Prote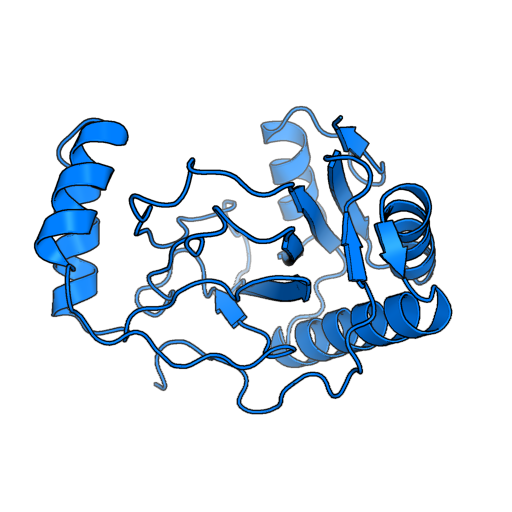in AF-A0AA39XV63-F1 (afdb_monomer_lite)

Secondary structure (DSSP, 8-state):
---S-EEEEE------EEEESS-EEEEEEEE--THHHHHHHHHHHTTEEE-HHHHHHHHHHHHHHHHHHH-S---EEEEEEEEE-SBGGGTS---B-----S----SS-----EEEEEEESPPPEE----HHHHHHHHHHHTTS-HHHHHHHHHHHTTTPPPBP--TTEEEEE-TTSTTPPPEEPPPBTTS-EEEEEEEEE-HHHHHHHHHTTT--TT-EEEE-

Organism: NCBI:txid92897

pLDDT: mean 87.68, std 12.58, range [31.55, 98.62]

Sequence (224 aa):
MAPSHVFKQSLDFAAPVTSVAREAQYNFYGALTPRLVDSAADFIIKRCAGDQPSIVESLSAFIAASTADEQASTHSCWFCIRLTHPTDEYVLPRWHNDGRMFDCSCAQKLPHSKYAVTLLGPPTRLLPTTTEIFNLVQRVVGSGSQHRARVELAEALKGMQTVPLETGQMIRFSWGQEDSPIHSEPDSSDSDRVFVSILFGSEEEIRCMANSRDEVYGTEKIYE

Foldseek 3Di:
DDFWDFDPDFLPADLFFDAFQDWKKKKAKEFDDLCVLVVVLVVDVVGTDGHSVRSSSLVVSQVVVVVVVLPDPFRIKIKMKTWDAQDQPCVQWQWDAAADLFDDPDPDPRQWKKKKAWSWDDTWWWAPLDPVLLVLLVVLCVPDDSVRSSNVNSVVCPPHDTDDDDHRTMTIASHNDSSGTTITGDNRNPIIIIMIMMTTDHSVRSCVSQVVVVHDHPDMDMGD

Structure (mmCIF, N/CA/C/O backbone):
data_AF-A0AA39XV63-F1
#
_entry.id   AF-A0AA39XV63-F1
#
loop_
_atom_site.group_PDB
_atom_site.id
_atom_site.type_symbol
_atom_site.label_atom_id
_atom_site.label_alt_id
_atom_site.label_comp_id
_atom_site.label_asym_id
_atom_site.label_entity_id
_atom_site.label_seq_id
_atom_site.pdbx_PDB_ins_code
_atom_site.Cartn_x
_atom_site.Cartn_y
_atom_site.Cartn_z
_atom_site.occupancy
_atom_site.B_iso_or_equiv
_atom_site.auth_seq_id
_atom_site.auth_comp_id
_atom_site.auth_asym_id
_atom_site.auth_atom_id
_atom_site.pdbx_PDB_model_num
ATOM 1 N N . MET A 1 1 ? -10.650 21.290 10.901 1.00 31.55 1 MET A N 1
ATOM 2 C CA . MET A 1 1 ? -9.592 20.451 10.306 1.00 31.55 1 MET A CA 1
ATOM 3 C C . MET A 1 1 ? -10.278 19.193 9.827 1.00 31.55 1 MET A C 1
ATOM 5 O O . MET A 1 1 ? -10.994 18.610 10.628 1.00 31.55 1 MET A O 1
ATOM 9 N N . ALA A 1 2 ? -10.228 18.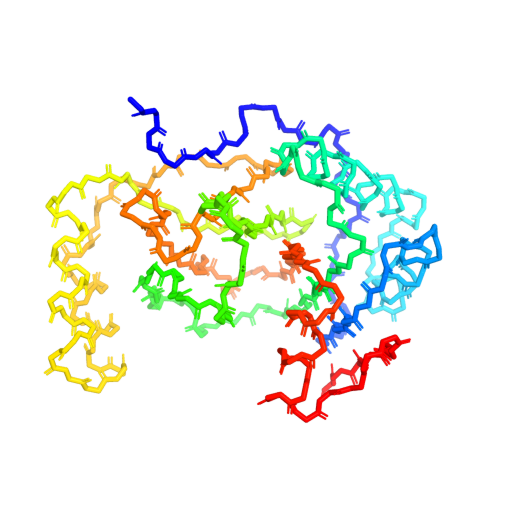885 8.531 1.00 33.25 2 ALA A N 1
ATOM 10 C CA . ALA A 1 2 ? -10.878 17.684 8.016 1.00 33.25 2 ALA A CA 1
ATOM 11 C C . ALA A 1 2 ? -10.031 16.470 8.444 1.00 33.25 2 ALA A C 1
ATOM 13 O O . ALA A 1 2 ? -8.856 16.437 8.094 1.00 33.25 2 ALA A O 1
ATOM 14 N N . PRO A 1 3 ? -10.569 15.540 9.246 1.00 42.62 3 PRO A N 1
ATOM 15 C CA . PRO A 1 3 ? -9.832 14.362 9.683 1.00 42.62 3 PRO A CA 1
ATOM 16 C C . PRO A 1 3 ? -9.818 13.315 8.559 1.00 42.62 3 PRO A C 1
ATOM 18 O O . PRO A 1 3 ? -10.805 13.202 7.833 1.00 42.62 3 PRO A O 1
ATOM 21 N N . SER A 1 4 ? -8.725 12.554 8.420 1.00 48.84 4 SER A N 1
ATOM 22 C CA . SER A 1 4 ? -8.524 11.471 7.435 1.00 48.84 4 SER A CA 1
ATOM 23 C C . SER A 1 4 ? -8.903 11.812 5.982 1.00 48.84 4 SER A C 1
ATOM 25 O O . SER A 1 4 ? -10.066 11.754 5.581 1.00 48.84 4 SER A O 1
ATOM 27 N N . HIS A 1 5 ? -7.911 12.097 5.142 1.00 60.69 5 HIS A N 1
ATOM 28 C CA . HIS A 1 5 ? -8.150 12.313 3.717 1.00 60.69 5 HIS A CA 1
ATOM 29 C C . HIS A 1 5 ? -8.125 10.982 2.955 1.00 60.69 5 HIS A C 1
ATOM 31 O O . HIS A 1 5 ? -7.085 10.512 2.498 1.00 60.69 5 HIS A O 1
ATOM 37 N N . VAL A 1 6 ? -9.305 10.386 2.781 1.00 58.09 6 VAL A N 1
ATOM 38 C CA . VAL A 1 6 ? -9.554 9.609 1.563 1.00 58.09 6 VAL A CA 1
ATOM 39 C C . VAL A 1 6 ? -9.629 10.617 0.427 1.00 58.09 6 VAL A C 1
ATOM 41 O O . VAL A 1 6 ? -10.429 11.560 0.480 1.00 58.09 6 VAL A O 1
ATOM 44 N N . PHE A 1 7 ? -8.788 10.455 -0.590 1.00 59.44 7 PHE A N 1
ATOM 45 C CA . PHE A 1 7 ? -8.887 11.313 -1.760 1.00 59.44 7 PHE A CA 1
ATOM 46 C C . PHE A 1 7 ? -10.204 11.013 -2.461 1.00 59.44 7 PHE A C 1
ATOM 48 O O . PHE A 1 7 ? -10.451 9.893 -2.899 1.00 59.44 7 PHE A O 1
ATOM 55 N N . LYS A 1 8 ? -11.068 12.032 -2.554 1.00 53.75 8 LYS A N 1
ATOM 56 C CA . LYS A 1 8 ? -12.366 11.908 -3.233 1.00 53.75 8 LYS A CA 1
ATOM 57 C C . LYS A 1 8 ? -12.210 11.509 -4.699 1.00 53.75 8 LYS A C 1
ATOM 59 O O . LYS A 1 8 ? -13.115 10.898 -5.255 1.00 53.75 8 LYS A O 1
ATOM 64 N N . GLN A 1 9 ? -11.096 11.891 -5.318 1.00 57.16 9 GLN A N 1
ATOM 65 C CA . GLN A 1 9 ? -10.803 11.544 -6.696 1.00 57.16 9 GLN A CA 1
ATOM 66 C C . GLN A 1 9 ? -10.136 10.170 -6.732 1.00 57.16 9 GLN A C 1
ATOM 68 O O . GLN A 1 9 ? -9.036 9.997 -6.205 1.00 57.16 9 GLN A O 1
ATOM 73 N N . SER A 1 10 ? -10.828 9.203 -7.335 1.00 63.03 10 SER A N 1
ATOM 74 C CA . SER A 1 10 ? -10.210 7.933 -7.701 1.00 63.03 10 SER A CA 1
ATOM 75 C C . SER A 1 10 ? -9.138 8.191 -8.755 1.00 63.03 10 SER A C 1
ATOM 77 O O . SER A 1 10 ? -9.296 9.070 -9.609 1.00 63.03 10 SER A O 1
ATOM 79 N N . LEU A 1 11 ? -8.043 7.444 -8.688 1.00 71.19 11 LEU A N 1
ATOM 80 C CA . LEU A 1 11 ? -7.135 7.345 -9.817 1.00 71.19 11 LEU A CA 1
ATOM 81 C C . LEU A 1 11 ? -7.916 6.611 -10.912 1.00 71.19 11 LEU A C 1
ATOM 83 O O . LEU A 1 11 ? -8.280 5.451 -10.737 1.00 71.19 11 LEU A O 1
ATOM 87 N N . ASP A 1 12 ? -8.255 7.322 -11.985 1.00 66.38 12 ASP A N 1
ATOM 88 C CA . ASP A 1 12 ? -9.091 6.815 -13.076 1.00 66.38 12 ASP A CA 1
ATOM 89 C C . ASP A 1 12 ? -8.295 5.808 -13.917 1.00 66.38 12 ASP A C 1
ATOM 91 O O . ASP A 1 12 ? -7.736 6.144 -14.957 1.00 66.38 12 ASP A O 1
ATOM 95 N N . PHE A 1 13 ? -8.150 4.583 -13.406 1.00 69.62 13 PHE A N 1
ATOM 96 C CA . PHE A 1 13 ? -7.499 3.485 -14.107 1.00 69.62 13 PHE A CA 1
ATOM 97 C C . PHE A 1 13 ? -8.427 2.274 -14.220 1.00 69.62 13 PHE A C 1
ATOM 99 O O . PHE A 1 13 ? -9.110 1.884 -13.270 1.00 69.62 13 PHE A O 1
ATOM 106 N N . ALA A 1 14 ? -8.423 1.636 -15.393 1.00 68.44 14 ALA A N 1
ATOM 107 C CA . ALA A 1 14 ? -8.975 0.295 -15.554 1.00 68.44 14 ALA A CA 1
ATOM 108 C C . ALA A 1 14 ? -8.103 -0.700 -14.776 1.00 68.44 14 ALA A C 1
ATOM 110 O O . ALA A 1 14 ? -6.890 -0.519 -14.733 1.00 68.44 14 ALA A O 1
ATOM 111 N N . ALA A 1 15 ? -8.703 -1.730 -14.164 1.00 79.81 15 ALA A N 1
ATOM 112 C CA . ALA A 1 15 ? -8.004 -2.717 -13.332 1.00 79.81 15 ALA A CA 1
ATOM 113 C C . ALA A 1 15 ? -6.725 -3.245 -14.030 1.00 79.81 15 ALA A C 1
ATOM 115 O O . ALA A 1 15 ? -6.827 -4.070 -14.942 1.00 79.81 15 ALA A O 1
ATOM 116 N N . PRO A 1 16 ? -5.522 -2.779 -13.636 1.00 90.75 16 PRO A N 1
ATOM 117 C CA . PRO A 1 16 ? -4.305 -2.967 -14.429 1.00 90.75 16 PRO A CA 1
ATOM 118 C C . PRO A 1 16 ? -3.715 -4.371 -14.236 1.00 90.75 16 PRO A C 1
ATOM 120 O O . PRO A 1 16 ? -2.847 -4.814 -14.988 1.00 90.75 16 PRO A O 1
ATOM 123 N N . VAL A 1 17 ? -4.203 -5.081 -13.216 1.00 94.94 17 VAL A N 1
ATOM 124 C CA . VAL A 1 17 ? -3.819 -6.434 -12.833 1.00 94.94 17 VAL A CA 1
ATOM 125 C C . VAL A 1 17 ? -5.088 -7.263 -12.639 1.00 94.94 17 VAL A C 1
ATOM 127 O O . VAL A 1 17 ? -6.086 -6.764 -12.127 1.00 94.94 17 VAL A O 1
ATOM 130 N N . THR A 1 18 ? -5.044 -8.530 -13.042 1.00 95.31 18 THR A N 1
ATOM 131 C CA . THR A 1 18 ? -6.184 -9.464 -13.019 1.00 95.31 18 THR A CA 1
ATOM 132 C C . THR A 1 18 ? -5.977 -10.651 -12.082 1.00 95.31 18 THR A C 1
ATOM 134 O O . THR A 1 18 ? -6.951 -11.144 -11.523 1.00 95.31 18 THR A O 1
ATOM 137 N N . SER A 1 19 ? -4.732 -11.085 -11.867 1.00 97.38 19 SER A N 1
ATOM 138 C CA . SER A 1 19 ? -4.387 -12.102 -10.868 1.00 97.38 19 SER A CA 1
ATOM 139 C C . SER A 1 19 ? -2.928 -11.991 -10.431 1.00 97.38 19 SER A C 1
ATOM 141 O O . SER A 1 19 ? -2.081 -11.481 -11.171 1.00 97.38 19 SER A O 1
ATOM 143 N N . VAL A 1 20 ? -2.622 -12.505 -9.243 1.00 98.06 20 VAL A N 1
ATOM 144 C CA . VAL A 1 20 ? -1.256 -12.721 -8.754 1.00 98.06 20 VAL A CA 1
ATOM 145 C C . VAL A 1 20 ? -0.858 -14.149 -9.123 1.00 98.06 20 VAL A C 1
ATOM 147 O O . VAL A 1 20 ? -1.603 -15.092 -8.891 1.00 98.06 20 VAL A O 1
ATOM 150 N N . ALA A 1 21 ? 0.305 -14.325 -9.744 1.00 97.69 21 ALA A N 1
ATOM 151 C CA . ALA A 1 21 ? 0.864 -15.638 -10.080 1.00 97.69 21 ALA A CA 1
ATOM 152 C C . ALA A 1 21 ? 1.891 -16.114 -9.043 1.00 97.69 21 ALA A C 1
ATOM 154 O O . ALA A 1 21 ? 2.123 -17.315 -8.913 1.00 97.69 21 ALA A O 1
ATOM 155 N N . ARG A 1 22 ? 2.534 -15.175 -8.337 1.00 96.94 22 ARG A N 1
ATOM 156 C CA . ARG A 1 22 ? 3.490 -15.453 -7.264 1.00 96.94 22 ARG A CA 1
ATOM 157 C C . ARG A 1 22 ? 3.477 -14.332 -6.230 1.00 96.94 22 ARG A C 1
ATOM 159 O O . ARG A 1 22 ? 3.632 -13.166 -6.599 1.00 96.94 22 ARG A O 1
ATOM 166 N N . GLU A 1 23 ? 3.353 -14.692 -4.955 1.00 97.81 23 GLU A N 1
ATOM 167 C CA . GLU A 1 23 ? 3.510 -13.742 -3.850 1.00 97.81 23 GLU A CA 1
ATOM 168 C C . GLU A 1 23 ? 4.921 -13.160 -3.832 1.00 97.81 23 GLU A C 1
ATOM 170 O O . GLU A 1 23 ? 5.901 -13.847 -4.121 1.00 97.81 23 GLU A O 1
ATOM 175 N N . ALA A 1 24 ? 5.016 -11.870 -3.535 1.00 98.25 24 ALA A N 1
ATOM 176 C CA . ALA A 1 24 ? 6.286 -11.189 -3.345 1.00 98.25 24 ALA A CA 1
ATOM 177 C C . ALA A 1 24 ? 6.060 -9.806 -2.738 1.00 98.25 24 ALA A C 1
ATOM 179 O O . ALA A 1 24 ? 4.977 -9.218 -2.832 1.00 98.25 24 ALA A O 1
ATOM 180 N N . GLN A 1 25 ? 7.130 -9.232 -2.205 1.00 98.25 25 GLN A N 1
ATOM 181 C CA . GLN A 1 25 ? 7.177 -7.839 -1.799 1.00 98.25 25 GLN A CA 1
ATOM 182 C C . GLN A 1 25 ? 8.346 -7.123 -2.469 1.00 98.25 25 GLN A C 1
ATOM 184 O O . GLN A 1 25 ? 9.477 -7.597 -2.442 1.00 98.25 25 GLN A O 1
ATOM 189 N N . TYR A 1 26 ? 8.069 -5.956 -3.036 1.00 98.44 26 TYR A N 1
ATOM 190 C CA . TYR A 1 26 ? 9.063 -5.009 -3.524 1.00 98.44 26 TYR A CA 1
ATOM 191 C C . TYR A 1 26 ? 9.219 -3.889 -2.500 1.00 98.44 26 TYR A C 1
ATOM 193 O O . TYR A 1 26 ? 8.221 -3.297 -2.086 1.00 98.44 26 TYR A O 1
ATOM 201 N N . ASN A 1 27 ? 10.454 -3.574 -2.122 1.00 98.00 27 ASN A N 1
ATOM 202 C CA . ASN A 1 27 ? 10.801 -2.404 -1.327 1.00 98.00 27 ASN A CA 1
ATOM 203 C C . ASN A 1 27 ? 11.866 -1.580 -2.050 1.00 98.00 27 ASN A C 1
ATOM 205 O O . ASN A 1 27 ? 12.851 -2.111 -2.564 1.00 98.00 27 ASN A O 1
ATOM 209 N N . PHE A 1 28 ? 11.697 -0.264 -2.019 1.00 97.88 28 PHE A N 1
ATOM 210 C CA . PHE A 1 28 ? 12.698 0.696 -2.455 1.00 97.88 28 PHE A CA 1
ATOM 211 C C . PHE A 1 28 ? 12.748 1.861 -1.473 1.00 97.88 28 PHE A C 1
ATOM 213 O O . PHE A 1 28 ? 11.729 2.496 -1.211 1.00 97.88 28 PHE A O 1
ATOM 220 N N . TYR A 1 29 ? 13.936 2.146 -0.948 1.00 96.88 29 TYR A N 1
ATOM 221 C CA . TYR A 1 29 ? 14.209 3.297 -0.091 1.00 96.88 29 TYR A CA 1
ATOM 222 C C . TYR A 1 29 ? 15.155 4.212 -0.849 1.00 96.88 29 TYR A C 1
ATOM 224 O O . TYR A 1 29 ? 16.333 3.893 -0.950 1.00 96.88 29 TYR A O 1
ATOM 232 N N . GLY A 1 30 ? 14.695 5.315 -1.421 1.00 95.62 30 GLY A N 1
ATOM 233 C CA . GLY A 1 30 ? 15.568 6.106 -2.281 1.00 95.62 30 GLY A CA 1
ATOM 234 C C . GLY A 1 30 ? 14.915 7.327 -2.892 1.00 95.62 30 GLY A C 1
ATOM 235 O O . GLY A 1 30 ? 13.749 7.629 -2.639 1.00 95.62 30 GLY A O 1
ATOM 236 N N . ALA A 1 31 ? 15.688 8.022 -3.722 1.00 93.38 31 ALA A N 1
ATOM 237 C CA . ALA A 1 31 ? 15.209 9.191 -4.436 1.00 93.38 31 ALA A CA 1
ATOM 238 C C . ALA A 1 31 ? 14.083 8.834 -5.419 1.00 93.38 31 ALA A C 1
ATOM 240 O O . ALA A 1 31 ? 14.137 7.798 -6.089 1.00 93.38 31 ALA A O 1
ATOM 241 N N . LEU A 1 32 ? 13.094 9.719 -5.555 1.00 90.38 32 LEU A N 1
ATOM 242 C CA . LEU A 1 32 ? 12.105 9.612 -6.628 1.00 90.38 32 LEU A CA 1
ATOM 243 C C . LEU A 1 32 ? 12.800 9.827 -7.971 1.00 90.38 32 LEU A C 1
ATOM 245 O O . LEU A 1 32 ? 13.300 10.913 -8.264 1.00 90.38 32 LEU A O 1
ATOM 249 N N . THR A 1 33 ? 12.821 8.790 -8.803 1.00 89.75 33 THR A N 1
ATOM 250 C CA . THR A 1 33 ? 13.354 8.868 -10.164 1.00 89.75 33 THR A CA 1
ATOM 251 C C . THR A 1 33 ? 12.331 8.316 -11.152 1.00 89.75 33 THR A C 1
ATOM 253 O O . THR A 1 33 ? 11.553 7.438 -10.775 1.00 89.75 33 THR A O 1
ATOM 256 N N . PRO A 1 34 ? 12.346 8.752 -12.426 1.00 84.31 34 PRO A N 1
ATOM 257 C CA . PRO A 1 34 ? 11.462 8.186 -13.447 1.00 84.31 34 PRO A CA 1
ATOM 258 C C . PRO A 1 34 ? 11.569 6.657 -13.569 1.00 84.31 34 PRO A C 1
ATOM 260 O O . PRO A 1 34 ? 10.579 5.992 -13.844 1.00 84.31 34 PRO A O 1
ATOM 263 N N . ARG A 1 35 ? 12.749 6.087 -13.274 1.00 92.69 35 ARG A N 1
ATOM 264 C CA . ARG A 1 35 ? 12.996 4.637 -13.324 1.00 92.69 35 ARG A CA 1
ATOM 265 C C . ARG A 1 35 ? 12.228 3.835 -12.274 1.00 92.69 35 ARG A C 1
ATOM 267 O O . ARG A 1 35 ? 12.073 2.632 -12.451 1.00 92.69 35 ARG A O 1
ATOM 274 N N . LEU A 1 36 ? 11.771 4.471 -11.192 1.00 94.75 36 LEU A N 1
ATOM 275 C CA . LEU A 1 36 ? 11.045 3.778 -10.128 1.00 94.75 36 LEU A CA 1
ATOM 276 C C . LEU A 1 36 ? 9.736 3.178 -10.649 1.00 94.75 36 LEU A C 1
ATOM 278 O O . LEU A 1 36 ? 9.417 2.046 -10.305 1.00 94.75 36 LEU A O 1
ATOM 282 N N . VAL A 1 37 ? 9.007 3.916 -11.495 1.00 96.25 37 VAL A N 1
ATOM 283 C CA . VAL A 1 37 ? 7.766 3.427 -12.115 1.00 96.25 37 VAL A CA 1
ATOM 284 C C . VAL A 1 37 ? 8.060 2.231 -13.009 1.00 96.25 37 VAL A C 1
ATOM 286 O O . VAL A 1 37 ? 7.392 1.209 -12.882 1.00 96.25 37 VAL A O 1
ATOM 289 N N . ASP A 1 38 ? 9.076 2.344 -13.867 1.00 96.44 38 ASP A N 1
ATOM 290 C CA . ASP A 1 38 ? 9.447 1.274 -14.791 1.00 96.44 38 ASP A CA 1
ATOM 291 C C . ASP A 1 38 ? 9.822 -0.002 -14.028 1.00 96.44 38 ASP A C 1
ATOM 293 O O . ASP A 1 38 ? 9.277 -1.063 -14.319 1.00 96.44 38 ASP A O 1
ATOM 297 N N . SER A 1 39 ? 10.685 0.097 -13.006 1.00 97.19 39 SER A N 1
ATOM 298 C CA . SER A 1 39 ? 11.092 -1.063 -12.200 1.00 97.19 39 SER A CA 1
ATOM 299 C C . SER A 1 39 ? 9.924 -1.676 -11.421 1.00 97.19 39 SER A C 1
ATOM 301 O O . SER A 1 39 ? 9.745 -2.896 -11.401 1.00 97.19 39 SER A O 1
ATOM 303 N N . ALA A 1 40 ? 9.072 -0.838 -10.828 1.00 97.81 40 ALA A N 1
ATOM 304 C CA . ALA A 1 40 ? 7.874 -1.272 -10.121 1.00 97.81 40 ALA A CA 1
ATOM 305 C C . ALA A 1 40 ? 6.880 -1.999 -11.043 1.00 97.81 40 ALA A C 1
ATOM 307 O O . ALA A 1 40 ? 6.360 -3.057 -10.683 1.00 97.81 40 ALA A O 1
ATOM 308 N N . ALA A 1 41 ? 6.638 -1.469 -12.244 1.00 97.69 41 ALA A N 1
ATOM 309 C CA . ALA A 1 41 ? 5.785 -2.109 -13.240 1.00 97.69 41 ALA A CA 1
ATOM 310 C C . ALA A 1 41 ? 6.383 -3.440 -13.714 1.00 97.69 41 ALA A C 1
ATOM 312 O O . ALA A 1 41 ? 5.676 -4.446 -13.790 1.00 97.69 41 ALA A O 1
ATOM 313 N N . ASP A 1 42 ? 7.696 -3.469 -13.950 1.00 98.00 42 ASP A N 1
ATOM 314 C CA . ASP A 1 42 ? 8.453 -4.675 -14.282 1.00 98.00 42 ASP A CA 1
ATOM 315 C C . ASP A 1 42 ? 8.358 -5.743 -13.183 1.00 98.00 42 ASP A C 1
ATOM 317 O O . ASP A 1 42 ? 8.257 -6.938 -13.473 1.00 98.00 42 ASP A O 1
ATOM 321 N N . PHE A 1 43 ? 8.401 -5.337 -11.912 1.00 98.38 43 PHE A N 1
ATOM 322 C CA . PHE A 1 43 ? 8.225 -6.230 -10.770 1.00 98.38 43 PHE A CA 1
ATOM 323 C C . PHE A 1 43 ? 6.835 -6.878 -10.772 1.00 98.38 43 PHE A C 1
ATOM 325 O O . PHE A 1 43 ? 6.752 -8.099 -10.593 1.00 98.38 43 PHE A O 1
ATOM 332 N N . ILE A 1 44 ? 5.782 -6.082 -11.005 1.00 98.25 44 ILE A N 1
ATOM 333 C CA . ILE A 1 44 ? 4.387 -6.544 -11.037 1.00 98.25 44 ILE A CA 1
ATOM 334 C C . ILE A 1 44 ? 4.158 -7.475 -12.232 1.00 98.25 44 ILE A C 1
ATOM 336 O O . ILE A 1 44 ? 3.698 -8.597 -12.036 1.00 98.25 44 ILE A O 1
ATOM 340 N N . ILE A 1 45 ? 4.513 -7.075 -13.459 1.00 97.88 45 ILE A N 1
ATOM 341 C CA . ILE A 1 45 ? 4.198 -7.865 -14.666 1.00 97.88 45 ILE A CA 1
ATOM 342 C C . ILE A 1 45 ? 4.919 -9.221 -14.698 1.00 97.88 45 ILE A C 1
ATOM 344 O O . ILE A 1 45 ? 4.424 -10.184 -15.274 1.00 97.88 45 ILE A O 1
ATOM 348 N N . LYS A 1 46 ? 6.072 -9.344 -14.026 1.00 98.00 46 LYS A N 1
ATOM 349 C CA . LYS A 1 46 ? 6.792 -10.623 -13.885 1.00 98.00 46 LYS A CA 1
ATOM 350 C C . LYS A 1 46 ? 6.116 -11.601 -12.916 1.00 98.00 46 LYS A C 1
ATOM 352 O O . LYS A 1 46 ? 6.515 -12.763 -12.873 1.00 98.00 46 LYS A O 1
ATOM 357 N N . ARG A 1 47 ? 5.154 -11.145 -12.106 1.00 98.19 47 ARG A N 1
ATOM 358 C CA . ARG A 1 47 ? 4.530 -11.919 -11.012 1.00 98.19 47 ARG A CA 1
ATOM 359 C C . ARG A 1 47 ? 3.009 -11.907 -11.033 1.00 98.19 47 ARG A C 1
ATOM 361 O O . ARG A 1 47 ? 2.402 -12.606 -10.229 1.00 98.19 47 ARG A O 1
ATOM 368 N N . CYS A 1 48 ? 2.402 -11.163 -11.945 1.00 98.12 48 CYS A N 1
ATOM 369 C CA . CYS A 1 48 ? 0.962 -11.011 -12.055 1.00 98.12 48 CYS A CA 1
ATOM 370 C C . CYS A 1 48 ? 0.520 -11.086 -13.518 1.00 98.12 48 CYS A C 1
ATOM 372 O O . CYS A 1 48 ? 1.272 -10.720 -14.420 1.00 98.12 48 CYS A O 1
ATOM 374 N N . ALA A 1 49 ? -0.725 -11.500 -13.751 1.00 97.56 49 ALA A N 1
ATOM 375 C CA . ALA A 1 49 ? -1.373 -11.323 -15.046 1.00 97.56 49 ALA A CA 1
ATOM 376 C C . ALA A 1 49 ? -1.963 -9.910 -15.126 1.00 97.56 49 ALA A C 1
ATOM 378 O O . ALA A 1 49 ? -2.745 -9.511 -14.261 1.00 97.56 49 ALA A O 1
ATOM 379 N N . GLY A 1 50 ? -1.619 -9.146 -16.158 1.00 94.94 50 GLY A N 1
ATOM 380 C CA . GLY A 1 50 ? -2.067 -7.764 -16.317 1.00 94.94 50 GLY A CA 1
ATOM 381 C C . GLY A 1 50 ? -1.522 -7.121 -17.585 1.00 94.94 50 GLY A C 1
ATOM 382 O O . GLY A 1 50 ? -0.906 -7.791 -18.414 1.00 94.94 50 GLY A O 1
ATOM 383 N N . ASP A 1 51 ? -1.746 -5.818 -17.715 1.00 94.00 51 ASP A N 1
ATOM 384 C CA . ASP A 1 51 ? -1.283 -5.012 -18.843 1.00 94.00 51 ASP A CA 1
ATOM 385 C C . ASP A 1 51 ? -0.211 -4.021 -18.373 1.00 94.00 51 ASP A C 1
ATOM 387 O O . ASP A 1 51 ? -0.476 -3.144 -17.551 1.00 94.00 51 ASP A O 1
ATOM 391 N N . GLN A 1 52 ? 1.021 -4.172 -18.868 1.00 94.94 52 GLN A N 1
ATOM 392 C CA . GLN A 1 52 ? 2.152 -3.357 -18.411 1.00 94.94 52 GLN A CA 1
ATOM 393 C C . GLN A 1 52 ? 1.947 -1.846 -18.639 1.00 94.94 52 GLN A C 1
ATOM 395 O O . GLN A 1 52 ? 2.201 -1.095 -17.697 1.00 94.94 52 GLN A O 1
ATOM 400 N N . PRO A 1 53 ? 1.467 -1.371 -19.808 1.00 95.25 53 PRO A N 1
ATOM 401 C CA . PRO A 1 53 ? 1.107 0.035 -19.996 1.00 95.25 53 PRO A CA 1
ATOM 402 C C . PRO A 1 53 ? 0.114 0.559 -18.950 1.00 95.25 53 PRO A C 1
ATOM 404 O O . PRO A 1 53 ? 0.372 1.601 -18.351 1.00 95.25 53 PRO A O 1
ATOM 407 N N . SER A 1 54 ? -0.960 -0.185 -18.668 1.00 94.19 54 SER A N 1
ATOM 408 C CA . SER A 1 54 ? -1.953 0.193 -17.653 1.00 94.19 54 SER A CA 1
ATOM 409 C C . SER A 1 54 ? -1.342 0.241 -16.249 1.00 94.19 54 SER A C 1
ATOM 411 O O . SER A 1 54 ? -1.607 1.167 -15.490 1.00 94.19 54 SER A O 1
ATOM 413 N N . ILE A 1 55 ? -0.465 -0.710 -15.902 1.00 95.94 55 ILE A N 1
ATOM 414 C CA . ILE A 1 55 ? 0.268 -0.699 -14.624 1.00 95.94 55 ILE A CA 1
ATOM 415 C C . ILE A 1 55 ? 1.149 0.553 -14.516 1.00 95.94 55 ILE A C 1
ATOM 417 O O . ILE A 1 55 ? 1.129 1.229 -13.487 1.00 95.94 55 ILE A O 1
ATOM 421 N N . VAL A 1 56 ? 1.910 0.880 -15.566 1.00 95.88 56 VAL A N 1
ATOM 422 C CA . VAL A 1 56 ? 2.762 2.082 -15.615 1.00 95.88 56 VAL A CA 1
ATOM 423 C C . VAL A 1 56 ? 1.925 3.347 -15.435 1.00 95.88 56 VAL A C 1
ATOM 425 O O . VAL A 1 56 ? 2.304 4.222 -14.653 1.00 95.88 56 VAL A O 1
ATOM 428 N N . GLU A 1 57 ? 0.779 3.437 -16.109 1.00 94.19 57 GLU A N 1
ATOM 429 C CA . GLU A 1 57 ? -0.157 4.556 -15.984 1.00 94.19 57 GLU A CA 1
ATOM 430 C C . GLU A 1 57 ? -0.694 4.687 -14.552 1.00 94.19 57 GLU A C 1
ATOM 432 O O . GLU A 1 57 ? -0.579 5.760 -13.955 1.00 94.19 57 GLU A O 1
ATOM 437 N N . SER A 1 58 ? -1.188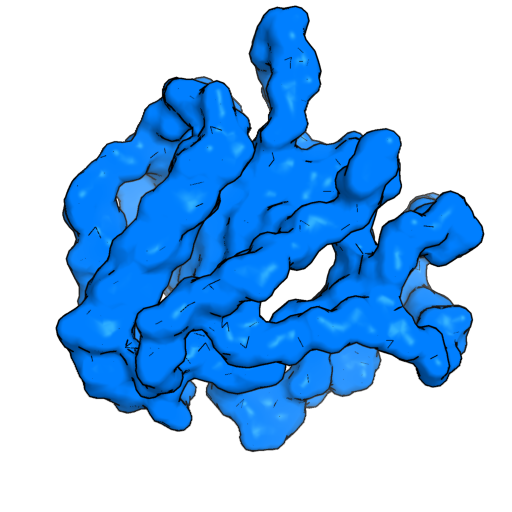 3.597 -13.950 1.00 94.44 58 SER A N 1
ATOM 438 C CA . SER A 1 58 ? -1.709 3.604 -12.576 1.00 94.44 58 SER A CA 1
ATOM 439 C C . SER A 1 58 ? -0.650 4.010 -11.550 1.00 94.44 58 SER A C 1
ATOM 441 O O . SER A 1 58 ? -0.922 4.824 -10.666 1.00 94.44 58 SER A O 1
ATOM 443 N N . LEU A 1 59 ? 0.569 3.471 -11.659 1.00 95.44 59 LEU A N 1
ATOM 444 C CA . LEU A 1 59 ? 1.676 3.803 -10.758 1.00 95.44 59 LEU A CA 1
ATOM 445 C C . LEU A 1 59 ? 2.127 5.258 -10.926 1.00 95.44 59 LEU A C 1
ATOM 447 O O . LEU A 1 59 ? 2.370 5.942 -9.930 1.00 95.44 59 LEU A O 1
ATOM 451 N N . SER A 1 60 ? 2.195 5.748 -12.167 1.00 94.12 60 SER A N 1
ATOM 452 C CA . SER A 1 60 ? 2.528 7.146 -12.461 1.00 94.12 60 SER A CA 1
ATOM 453 C C . SER A 1 60 ? 1.489 8.096 -11.877 1.00 94.12 60 SER A C 1
ATOM 455 O O . SER A 1 60 ? 1.852 9.066 -11.210 1.00 94.12 60 SER A O 1
ATOM 457 N N . ALA A 1 61 ? 0.201 7.798 -12.073 1.00 92.56 61 ALA A N 1
ATOM 458 C CA . ALA A 1 61 ? -0.900 8.587 -11.533 1.00 92.56 61 ALA A CA 1
ATOM 459 C C . ALA A 1 61 ? -0.883 8.598 -9.996 1.00 92.56 61 ALA A C 1
ATOM 461 O O . ALA A 1 61 ? -1.015 9.660 -9.388 1.00 92.56 61 ALA A O 1
ATOM 462 N N . PHE A 1 62 ? -0.646 7.442 -9.367 1.00 93.38 62 PHE A N 1
ATOM 463 C CA . PHE A 1 62 ? -0.529 7.322 -7.913 1.00 93.38 62 PHE A CA 1
ATOM 464 C C . PHE A 1 62 ? 0.622 8.159 -7.349 1.00 93.38 62 PHE A C 1
ATOM 466 O O . PHE A 1 62 ? 0.416 8.933 -6.411 1.00 93.38 62 PHE A O 1
ATOM 473 N N . ILE A 1 63 ? 1.823 8.046 -7.924 1.00 92.75 63 ILE A N 1
ATOM 474 C CA . ILE A 1 63 ? 2.991 8.812 -7.469 1.00 92.75 63 ILE A CA 1
ATOM 475 C C . ILE A 1 63 ? 2.758 10.310 -7.686 1.00 92.75 63 ILE A C 1
ATOM 477 O O . ILE A 1 63 ? 2.978 11.088 -6.762 1.00 92.75 63 ILE A O 1
ATOM 481 N N . ALA A 1 64 ? 2.248 10.719 -8.852 1.00 90.56 64 ALA A N 1
ATOM 482 C CA . ALA A 1 64 ? 1.969 12.124 -9.146 1.00 90.56 64 ALA A CA 1
ATOM 483 C C . ALA A 1 64 ? 0.944 12.732 -8.175 1.00 90.56 64 ALA A C 1
ATOM 485 O O . ALA A 1 64 ? 1.172 13.822 -7.648 1.00 90.56 64 ALA A O 1
ATOM 486 N N . ALA A 1 65 ? -0.153 12.020 -7.893 1.00 89.44 65 ALA A N 1
ATOM 487 C CA . ALA A 1 65 ? -1.167 12.463 -6.939 1.00 89.44 65 ALA A CA 1
ATOM 488 C C . ALA A 1 65 ? -0.607 12.556 -5.511 1.00 89.44 65 ALA A C 1
ATOM 490 O O . ALA A 1 65 ? -0.856 13.538 -4.813 1.00 89.44 65 ALA A O 1
ATOM 491 N N . SER A 1 66 ? 0.194 11.569 -5.097 1.00 89.56 66 SER A N 1
ATOM 492 C CA . SER A 1 66 ? 0.835 11.547 -3.776 1.00 89.56 66 SER A CA 1
ATOM 493 C C . SER A 1 66 ? 1.818 12.714 -3.609 1.00 89.56 66 SER A C 1
ATOM 495 O O . SER A 1 66 ? 1.803 13.404 -2.593 1.00 89.56 66 SER A O 1
ATOM 497 N N . THR A 1 67 ? 2.650 12.981 -4.622 1.00 88.12 67 THR A N 1
ATOM 498 C CA . THR A 1 67 ? 3.609 14.097 -4.611 1.00 88.12 67 THR A CA 1
ATOM 499 C C . THR A 1 67 ? 2.911 15.458 -4.609 1.00 88.12 67 THR A C 1
ATOM 501 O O . THR A 1 67 ? 3.384 16.380 -3.948 1.00 88.12 67 THR A O 1
ATOM 504 N N . ALA A 1 68 ? 1.788 15.598 -5.320 1.00 86.44 68 ALA A N 1
ATOM 505 C CA . ALA A 1 68 ? 1.022 16.841 -5.331 1.00 86.44 68 ALA A CA 1
ATOM 506 C C . ALA A 1 68 ? 0.418 17.174 -3.954 1.00 86.44 68 ALA A C 1
ATOM 508 O O . ALA A 1 68 ? 0.372 18.348 -3.582 1.00 86.44 68 ALA A O 1
ATOM 509 N N . ASP A 1 69 ? -0.023 16.167 -3.192 1.00 83.75 69 ASP A N 1
ATOM 510 C CA . ASP A 1 69 ? -0.638 16.375 -1.875 1.00 83.75 69 ASP A CA 1
ATOM 511 C C . ASP A 1 69 ? 0.366 16.586 -0.736 1.00 83.75 69 ASP A C 1
ATOM 513 O O . ASP A 1 69 ? 0.088 17.365 0.178 1.00 83.75 69 ASP A O 1
ATOM 517 N N . GLU A 1 70 ? 1.543 15.954 -0.790 1.00 76.19 70 GLU A N 1
ATOM 518 C CA . GLU A 1 70 ? 2.544 16.074 0.279 1.00 76.19 70 GLU A CA 1
ATOM 519 C C . GLU A 1 70 ? 3.002 17.530 0.482 1.00 76.19 70 GLU A C 1
ATOM 521 O O . GLU A 1 70 ? 3.452 17.884 1.569 1.00 76.19 70 GLU A O 1
ATOM 526 N N . GLN A 1 71 ? 2.861 18.394 -0.539 1.00 63.75 71 GLN A N 1
ATOM 527 C CA . GLN A 1 71 ? 3.180 19.836 -0.520 1.00 63.75 71 GLN A CA 1
ATOM 528 C C . GLN A 1 71 ? 4.613 20.186 -0.057 1.00 63.75 71 GLN A C 1
ATOM 530 O O . GLN A 1 71 ? 4.967 21.361 0.041 1.00 63.75 71 GLN A O 1
ATOM 535 N N . ALA A 1 72 ? 5.462 19.185 0.176 1.00 57.66 72 ALA A N 1
ATOM 536 C CA . ALA A 1 72 ? 6.842 19.304 0.605 1.00 57.66 72 ALA A CA 1
ATOM 537 C C . ALA A 1 72 ? 7.765 18.733 -0.476 1.00 57.66 72 ALA A C 1
ATOM 539 O O . ALA A 1 72 ? 7.496 17.684 -1.058 1.00 57.66 72 ALA A O 1
ATOM 540 N N . SER A 1 73 ? 8.880 19.418 -0.726 1.00 55.31 73 SER A N 1
ATOM 541 C CA . SER A 1 73 ? 9.940 19.034 -1.666 1.00 55.31 73 SER A CA 1
ATOM 542 C C . SER A 1 73 ? 10.763 17.839 -1.159 1.00 55.31 73 SER A C 1
ATOM 544 O O . SER A 1 73 ? 11.988 17.906 -1.057 1.00 55.31 73 SER A O 1
ATOM 546 N N . THR A 1 74 ? 10.105 16.761 -0.747 1.00 65.19 74 THR A N 1
ATOM 547 C CA . THR A 1 74 ? 10.771 15.546 -0.287 1.00 65.19 74 THR A CA 1
ATOM 548 C C . THR A 1 74 ? 11.324 14.813 -1.505 1.00 65.19 74 THR A C 1
ATOM 550 O O . THR A 1 74 ? 10.603 14.364 -2.393 1.00 65.19 74 THR A O 1
ATOM 553 N N . HIS A 1 75 ? 12.651 14.749 -1.596 1.00 76.69 75 HIS A N 1
ATOM 554 C CA . HIS A 1 75 ? 13.328 14.139 -2.741 1.00 76.69 75 HIS A CA 1
ATOM 555 C C . HIS A 1 75 ? 13.446 12.614 -2.622 1.00 76.69 75 HIS A C 1
ATOM 557 O O . HIS A 1 75 ? 13.864 11.972 -3.583 1.00 76.69 75 HIS A O 1
ATOM 563 N N . SER A 1 76 ? 13.080 12.037 -1.469 1.00 91.75 76 SER A N 1
ATOM 564 C CA . SER A 1 76 ? 13.216 10.611 -1.161 1.00 91.75 76 SER A CA 1
ATOM 565 C C . SER A 1 76 ? 11.906 9.977 -0.712 1.00 91.75 76 SER A C 1
ATOM 567 O O . SER A 1 76 ? 11.008 10.634 -0.183 1.00 91.75 76 SER A O 1
ATOM 569 N N . CYS A 1 77 ? 11.811 8.666 -0.907 1.00 93.94 77 CYS A N 1
ATOM 570 C CA . CYS A 1 77 ? 10.649 7.881 -0.544 1.00 93.94 77 CYS A CA 1
ATOM 571 C C . CYS A 1 77 ? 11.015 6.475 -0.065 1.00 93.94 77 CYS A C 1
ATOM 573 O O . CYS A 1 77 ? 12.069 5.930 -0.396 1.00 93.94 77 CYS A O 1
ATOM 575 N N . TRP A 1 78 ? 10.093 5.875 0.678 1.00 95.75 78 TRP A N 1
ATOM 576 C CA . TRP A 1 78 ? 9.955 4.432 0.772 1.00 95.75 78 TRP A CA 1
ATOM 577 C C . TRP A 1 78 ? 8.758 4.004 -0.067 1.00 95.75 78 TRP A C 1
ATOM 579 O O . TRP A 1 78 ? 7.615 4.316 0.265 1.00 95.75 78 TRP A O 1
ATOM 589 N N . PHE A 1 79 ? 9.037 3.302 -1.158 1.00 97.62 79 PHE A N 1
ATOM 590 C CA . PHE A 1 79 ? 8.048 2.737 -2.059 1.00 97.62 79 PHE A CA 1
ATOM 591 C C . PHE A 1 79 ? 7.945 1.229 -1.835 1.00 97.62 79 PHE A C 1
ATOM 593 O O . PHE A 1 79 ? 8.959 0.529 -1.796 1.00 97.62 79 PHE A O 1
ATOM 600 N N . CYS A 1 80 ? 6.725 0.731 -1.663 1.00 98.19 80 CYS A N 1
ATOM 601 C CA . CYS A 1 80 ? 6.465 -0.656 -1.305 1.00 98.19 80 CYS A CA 1
ATOM 602 C C . CYS A 1 80 ? 5.306 -1.217 -2.134 1.00 98.19 80 CYS A C 1
ATOM 604 O O . CYS A 1 80 ? 4.249 -0.588 -2.219 1.00 98.19 80 CYS A O 1
ATOM 606 N N . ILE A 1 81 ? 5.490 -2.411 -2.702 1.00 98.62 81 ILE A N 1
ATOM 607 C CA . ILE A 1 81 ? 4.430 -3.186 -3.361 1.00 98.62 81 ILE A CA 1
ATOM 608 C C . ILE A 1 81 ? 4.349 -4.547 -2.683 1.00 98.62 81 ILE A C 1
ATOM 610 O O . ILE A 1 81 ? 5.371 -5.207 -2.512 1.00 98.62 81 ILE A O 1
ATOM 614 N N . ARG A 1 82 ? 3.141 -4.987 -2.332 1.00 98.25 82 ARG A N 1
ATOM 615 C CA . ARG A 1 82 ? 2.869 -6.327 -1.802 1.00 98.25 82 ARG A CA 1
ATOM 616 C C . ARG A 1 82 ? 1.901 -7.055 -2.725 1.00 98.25 82 ARG A C 1
ATOM 618 O O . ARG A 1 82 ? 0.822 -6.533 -3.006 1.00 98.25 82 ARG A O 1
ATOM 625 N N . LEU A 1 83 ? 2.309 -8.237 -3.174 1.00 98.38 83 LEU A N 1
ATOM 626 C CA . LEU A 1 83 ? 1.516 -9.175 -3.962 1.00 98.38 83 LEU A CA 1
ATOM 627 C C . LEU A 1 83 ? 1.172 -10.353 -3.053 1.00 98.38 83 LEU A C 1
ATOM 629 O O . LEU A 1 83 ? 2.085 -11.006 -2.547 1.00 98.38 83 LEU A O 1
ATOM 633 N N . THR A 1 84 ? -0.111 -10.608 -2.832 1.00 97.69 84 THR A N 1
ATOM 634 C CA . THR A 1 84 ? -0.573 -11.696 -1.960 1.00 97.69 84 THR A CA 1
ATOM 635 C C . THR A 1 84 ? -1.655 -12.511 -2.647 1.00 97.69 84 THR A C 1
ATOM 637 O O . THR A 1 84 ? -2.514 -11.948 -3.330 1.00 97.69 84 THR A O 1
ATOM 640 N N . HIS A 1 85 ? -1.622 -13.819 -2.429 1.00 98.00 85 HIS A N 1
ATOM 641 C CA . HIS A 1 85 ? -2.693 -14.739 -2.784 1.00 98.00 85 HIS A CA 1
ATOM 642 C C . HIS A 1 85 ? -3.865 -14.626 -1.806 1.00 98.00 85 HIS A C 1
ATOM 644 O O . HIS A 1 85 ? -3.750 -13.935 -0.783 1.00 98.00 85 HIS A O 1
ATOM 650 N N . PRO A 1 86 ? -4.994 -15.305 -2.093 1.00 98.00 86 PRO A N 1
ATOM 651 C CA . PRO A 1 86 ? -6.070 -15.394 -1.135 1.00 98.00 86 PRO A CA 1
ATOM 652 C C . PRO A 1 86 ? -5.561 -15.964 0.190 1.00 98.00 86 PRO A C 1
ATOM 654 O O . PRO A 1 86 ? -4.843 -16.966 0.221 1.00 98.00 86 PRO A O 1
ATOM 657 N N . THR A 1 87 ? -5.901 -15.297 1.288 1.00 95.88 87 THR A N 1
ATOM 658 C CA . THR A 1 87 ? -5.389 -15.641 2.615 1.00 95.88 87 THR A CA 1
ATOM 659 C C . THR A 1 87 ? -6.402 -15.347 3.707 1.00 95.88 87 THR A C 1
ATOM 661 O O . THR A 1 87 ? -7.017 -14.280 3.743 1.00 95.88 87 THR A O 1
ATOM 664 N N . ASP A 1 88 ? -6.503 -16.279 4.653 1.00 96.50 88 ASP A N 1
ATOM 665 C CA . ASP A 1 88 ? -7.321 -16.128 5.854 1.00 96.50 88 ASP A CA 1
ATOM 666 C C . ASP A 1 88 ? -6.638 -15.266 6.927 1.00 96.50 88 ASP A C 1
ATOM 668 O O . ASP A 1 88 ? -7.235 -14.983 7.971 1.00 96.50 88 ASP A O 1
ATOM 672 N N . GLU A 1 89 ? -5.387 -14.828 6.696 1.00 93.56 89 GLU A N 1
ATOM 673 C CA . GLU A 1 89 ? -4.614 -14.056 7.674 1.00 93.56 89 GLU A CA 1
ATOM 674 C C . GLU A 1 89 ? -5.409 -12.847 8.169 1.00 93.56 89 GLU A C 1
ATOM 676 O O . GLU A 1 89 ? -5.326 -12.534 9.353 1.00 93.56 89 GLU A O 1
ATOM 681 N N . TYR A 1 90 ? -6.202 -12.204 7.308 1.00 93.25 90 TYR A N 1
ATOM 682 C CA . TYR A 1 90 ? -6.900 -10.947 7.590 1.00 93.25 90 TYR A CA 1
ATOM 683 C C . TYR A 1 90 ? -8.411 -11.089 7.834 1.00 93.25 90 TYR A C 1
ATOM 685 O O . TYR A 1 90 ? -9.082 -10.075 8.033 1.00 93.25 90 TYR A O 1
ATOM 693 N N . VAL A 1 91 ? -8.939 -12.320 7.926 1.00 95.00 91 VAL A N 1
ATOM 694 C CA . VAL A 1 91 ? -10.346 -12.577 8.311 1.00 95.00 91 VAL A CA 1
ATOM 695 C C . VAL A 1 91 ? -10.661 -11.919 9.657 1.00 95.00 91 VAL A C 1
ATOM 697 O O . VAL A 1 91 ? -11.687 -11.260 9.831 1.00 95.00 91 VAL A O 1
ATOM 700 N N . LEU A 1 92 ? -9.737 -12.035 10.617 1.00 95.25 92 LEU A N 1
ATOM 701 C CA . LEU A 1 92 ? -9.770 -11.232 11.834 1.00 95.25 92 LEU A CA 1
ATOM 702 C C . LEU A 1 92 ? -9.091 -9.879 11.558 1.00 95.25 92 LEU A C 1
ATOM 704 O O . LEU A 1 92 ? -7.871 -9.859 11.395 1.00 95.25 92 LEU A O 1
ATOM 708 N N . PRO A 1 93 ? -9.791 -8.733 11.551 1.00 95.25 93 PRO A N 1
ATOM 709 C CA . PRO A 1 93 ? -9.165 -7.460 11.206 1.00 95.25 93 PRO A CA 1
ATOM 710 C C . PRO A 1 93 ? -8.052 -7.078 12.188 1.00 95.25 93 PRO A C 1
ATOM 712 O O . PRO A 1 93 ? -8.110 -7.378 13.384 1.00 95.25 93 PRO A O 1
ATOM 715 N N . ARG A 1 94 ? -7.033 -6.387 11.680 1.00 93.56 94 ARG A N 1
ATOM 716 C CA . ARG A 1 94 ? -5.926 -5.822 12.456 1.00 93.56 94 ARG A CA 1
ATOM 717 C C . ARG A 1 94 ? -6.063 -4.306 12.490 1.00 93.56 94 ARG A C 1
ATOM 719 O O . ARG A 1 94 ? -5.333 -3.582 11.822 1.00 93.56 94 ARG A O 1
ATOM 726 N N . TRP A 1 95 ? -7.028 -3.835 13.272 1.00 93.81 95 TRP A N 1
ATOM 727 C CA . TRP A 1 95 ? -7.249 -2.405 13.455 1.00 93.81 95 TRP A CA 1
ATOM 728 C C . TRP A 1 95 ? -6.059 -1.747 14.146 1.00 93.81 95 TRP A C 1
ATOM 730 O O . TRP A 1 95 ? -5.681 -2.135 15.250 1.00 93.81 95 TRP A O 1
ATOM 740 N N . HIS A 1 96 ? -5.486 -0.743 13.496 1.00 91.06 96 HIS A N 1
ATOM 741 C CA . HIS A 1 96 ? -4.401 0.061 14.040 1.00 91.06 96 HIS A CA 1
ATOM 742 C C . HIS A 1 96 ? -4.385 1.450 13.402 1.00 91.06 96 HIS A C 1
ATOM 744 O O . HIS A 1 96 ? -5.019 1.697 12.377 1.00 91.06 96 HIS A O 1
ATOM 750 N N . ASN A 1 97 ? -3.648 2.359 14.025 1.00 88.50 97 ASN A N 1
ATOM 751 C CA . ASN A 1 97 ? -3.168 3.582 13.405 1.00 88.50 97 ASN A CA 1
ATOM 752 C C . ASN A 1 97 ? -1.649 3.481 13.240 1.00 88.50 97 ASN A C 1
ATOM 754 O O . ASN A 1 97 ? -0.958 2.934 14.103 1.00 88.50 97 ASN A O 1
ATOM 758 N N . ASP A 1 98 ? -1.129 4.026 12.143 1.00 85.06 98 ASP A N 1
ATOM 759 C CA . ASP A 1 98 ? 0.314 4.061 11.926 1.00 85.06 98 ASP A CA 1
ATOM 760 C C . ASP A 1 98 ? 0.975 4.971 12.968 1.00 85.06 98 ASP A C 1
ATOM 762 O O . ASP A 1 98 ? 0.631 6.153 13.111 1.00 85.06 98 ASP A O 1
ATOM 766 N N . GLY A 1 99 ? 1.936 4.401 13.697 1.00 81.75 99 GLY A N 1
ATOM 767 C CA . GLY A 1 99 ? 2.807 5.140 14.600 1.00 81.75 99 GLY A CA 1
ATOM 768 C C . GLY A 1 99 ? 3.803 6.025 13.847 1.00 81.75 99 GLY A C 1
ATOM 769 O O . GLY A 1 99 ? 3.817 6.099 12.619 1.00 81.75 99 GLY A O 1
ATOM 770 N N . ARG A 1 100 ? 4.676 6.697 14.599 1.00 81.38 100 ARG A N 1
ATOM 771 C CA . ARG A 1 100 ? 5.770 7.481 14.018 1.00 81.38 100 ARG A CA 1
ATOM 772 C C . ARG A 1 100 ? 6.723 6.569 13.233 1.00 81.38 100 ARG A C 1
ATOM 774 O O . ARG A 1 100 ? 7.269 5.629 13.800 1.00 81.38 100 ARG A O 1
ATOM 781 N N . MET A 1 101 ? 6.913 6.855 11.942 1.00 84.25 101 MET A N 1
ATOM 782 C CA . MET A 1 101 ? 7.729 6.025 11.038 1.00 84.25 101 MET A CA 1
ATOM 783 C C . MET A 1 101 ? 9.229 6.325 11.147 1.00 84.25 101 MET A C 1
ATOM 785 O O . MET A 1 101 ? 10.053 5.428 10.973 1.00 84.25 101 MET A O 1
ATOM 789 N N . PHE A 1 102 ? 9.568 7.574 11.467 1.00 83.56 102 PHE A N 1
ATOM 790 C CA . PHE A 1 102 ? 10.916 8.033 11.787 1.00 83.56 102 PHE A CA 1
ATOM 791 C C . PHE A 1 102 ? 10.874 9.305 12.641 1.00 83.56 102 PHE A C 1
ATOM 793 O O . PHE A 1 102 ? 9.859 10.007 12.727 1.00 83.56 102 PHE A O 1
ATOM 800 N N . ASP A 1 103 ? 12.005 9.637 13.255 1.00 77.19 103 ASP A N 1
ATOM 801 C CA . ASP A 1 103 ? 12.176 10.887 13.983 1.00 77.19 103 ASP A CA 1
ATOM 802 C C . ASP A 1 103 ? 12.367 12.057 13.011 1.00 77.19 103 ASP A C 1
ATOM 804 O O . ASP A 1 103 ? 13.477 12.394 12.615 1.00 77.19 103 ASP A O 1
ATOM 808 N N . CYS A 1 104 ? 11.244 12.664 12.613 1.00 72.12 104 CYS A N 1
ATOM 809 C CA . CYS A 1 104 ? 11.214 13.881 11.806 1.00 72.12 104 CYS A CA 1
ATOM 810 C C . CYS A 1 104 ? 12.055 14.997 12.444 1.00 72.12 104 CYS A C 1
ATOM 812 O O . CYS A 1 104 ? 11.848 15.349 13.612 1.00 72.12 104 CYS A O 1
ATOM 814 N N . SER A 1 105 ? 12.954 15.569 11.642 1.00 66.44 105 SER A N 1
ATOM 815 C CA . SER A 1 105 ? 13.835 16.683 12.027 1.00 66.44 105 SER A CA 1
ATOM 816 C C . SER A 1 105 ? 13.402 18.033 11.440 1.00 66.44 105 SER A C 1
ATOM 818 O O . SER A 1 105 ? 14.086 19.042 11.623 1.00 66.44 105 SER A O 1
ATOM 820 N N . CYS A 1 106 ? 12.266 18.078 10.738 1.00 65.88 106 CYS A N 1
ATOM 821 C CA . CYS A 1 106 ? 11.782 19.284 10.078 1.00 65.88 106 CYS A CA 1
ATOM 822 C C . CYS A 1 106 ? 11.527 20.420 11.087 1.00 65.88 106 CYS A C 1
ATOM 824 O O . CYS A 1 106 ? 10.840 20.249 12.096 1.00 65.88 106 CYS A O 1
ATOM 826 N N . ALA A 1 107 ? 12.050 21.615 10.783 1.00 60.47 107 ALA A N 1
ATOM 827 C CA . ALA A 1 107 ? 11.903 22.808 11.625 1.00 60.47 107 ALA A CA 1
ATOM 828 C C . ALA A 1 107 ? 10.435 23.243 11.804 1.00 60.47 107 ALA A C 1
ATOM 830 O O . ALA A 1 107 ? 10.064 23.817 12.827 1.00 60.47 107 ALA A O 1
ATOM 831 N N . GLN A 1 108 ? 9.595 22.947 10.812 1.00 60.16 108 GLN A N 1
ATOM 832 C CA . GLN A 1 108 ? 8.142 22.959 10.929 1.00 60.16 108 GLN A CA 1
ATOM 833 C C . GLN A 1 108 ? 7.677 21.505 10.946 1.00 60.16 108 GLN A C 1
ATOM 835 O O . GLN A 1 108 ? 8.166 20.712 10.146 1.00 60.16 108 GLN A O 1
ATOM 840 N N . LYS A 1 109 ? 6.739 21.155 11.836 1.00 58.41 109 LYS A N 1
ATOM 841 C CA . LYS A 1 109 ? 6.087 19.835 11.865 1.00 58.41 109 LYS A CA 1
ATOM 842 C C . LYS A 1 109 ? 5.214 19.677 10.617 1.00 58.41 109 LYS A C 1
ATOM 844 O O . LYS A 1 109 ? 3.994 19.799 10.696 1.00 58.41 109 LYS A O 1
ATOM 849 N N . LEU A 1 110 ? 5.842 19.497 9.462 1.00 59.34 110 LEU A N 1
ATOM 850 C CA . LEU A 1 110 ? 5.136 19.183 8.236 1.00 59.34 110 LEU A CA 1
ATOM 851 C C . LEU A 1 110 ? 4.492 17.801 8.419 1.00 59.34 110 LEU A C 1
ATOM 853 O O . LEU A 1 110 ? 5.113 16.910 9.009 1.00 59.34 110 LEU A O 1
ATOM 857 N N . PRO A 1 111 ? 3.231 17.630 7.999 1.00 59.31 111 PRO A N 1
ATOM 858 C CA . PRO A 1 111 ? 2.545 16.358 8.122 1.00 59.31 111 PRO A CA 1
ATOM 859 C C . PRO A 1 111 ? 3.147 15.370 7.126 1.00 59.31 111 PRO A C 1
ATOM 861 O O . PRO A 1 111 ? 2.714 15.296 5.978 1.00 59.31 111 PRO A O 1
ATOM 864 N N . HIS A 1 112 ? 4.134 14.599 7.579 1.00 75.81 112 HIS A N 1
ATOM 865 C CA . HIS A 1 112 ? 4.612 13.456 6.821 1.00 75.81 112 HIS A CA 1
ATOM 866 C C . HIS A 1 112 ? 3.466 12.486 6.615 1.00 75.81 112 HIS A C 1
ATOM 868 O O . HIS A 1 112 ? 2.779 12.097 7.567 1.00 75.81 112 HIS A O 1
ATOM 874 N N . SER A 1 113 ? 3.273 12.092 5.367 1.00 85.88 113 SER A N 1
ATOM 875 C CA . SER A 1 113 ? 2.185 11.197 5.027 1.00 85.88 113 SER A CA 1
ATOM 876 C C . SER A 1 113 ? 2.700 9.970 4.302 1.00 85.88 113 SER A C 1
ATOM 878 O O . SER A 1 113 ? 3.700 9.985 3.581 1.00 85.88 113 SER A O 1
ATOM 880 N N . LYS A 1 114 ? 1.998 8.869 4.529 1.00 90.81 114 LYS A N 1
ATOM 881 C CA . LYS A 1 114 ? 2.072 7.689 3.683 1.00 90.81 114 LYS A CA 1
ATOM 882 C C . LYS A 1 114 ? 0.824 7.675 2.822 1.00 90.81 114 LYS A C 1
ATOM 884 O O . LYS A 1 114 ? -0.256 8.013 3.292 1.00 90.81 114 LYS A O 1
ATOM 889 N N . TYR A 1 115 ? 0.969 7.267 1.581 1.00 93.00 115 TYR A N 1
ATOM 890 C CA . TYR A 1 115 ? -0.122 7.125 0.637 1.00 93.00 115 TYR A CA 1
ATOM 891 C C . TYR A 1 115 ? -0.221 5.663 0.246 1.00 93.00 115 TYR A C 1
ATOM 893 O O . TYR A 1 115 ? 0.796 4.965 0.199 1.00 93.00 115 TYR A O 1
ATOM 901 N N . ALA A 1 116 ? -1.428 5.180 -0.020 1.00 95.00 116 ALA A N 1
ATOM 902 C CA . ALA A 1 116 ? -1.605 3.840 -0.556 1.00 95.00 116 ALA A CA 1
ATOM 903 C C . ALA A 1 116 ? -2.775 3.734 -1.523 1.00 95.00 116 ALA A C 1
ATOM 905 O O . ALA A 1 116 ? -3.756 4.467 -1.411 1.00 95.00 116 ALA A O 1
ATOM 906 N N . VAL A 1 117 ? -2.674 2.759 -2.420 1.00 94.94 117 VAL A N 1
ATOM 907 C CA . VAL A 1 117 ? -3.724 2.342 -3.347 1.00 94.94 117 VAL A CA 1
ATOM 908 C C . VAL A 1 117 ? -3.715 0.818 -3.472 1.00 94.94 117 VAL A C 1
ATOM 910 O O . VAL A 1 117 ? -2.701 0.156 -3.242 1.00 94.94 117 VAL A O 1
ATOM 913 N N . THR A 1 118 ? -4.864 0.244 -3.816 1.00 94.62 118 THR A N 1
ATOM 914 C CA . THR A 1 118 ? -4.984 -1.176 -4.168 1.00 94.62 118 THR A CA 1
ATOM 915 C C . THR A 1 118 ? -5.255 -1.287 -5.667 1.00 94.62 118 THR A C 1
ATOM 917 O O . THR A 1 118 ? -6.242 -0.731 -6.146 1.00 94.62 118 THR A O 1
ATOM 920 N N . LEU A 1 119 ? -4.365 -1.959 -6.404 1.00 95.12 119 LEU A N 1
ATOM 921 C CA . LEU A 1 119 ? -4.473 -2.144 -7.860 1.00 95.12 119 LEU A CA 1
ATOM 922 C C . LEU A 1 119 ? -5.297 -3.385 -8.237 1.00 95.12 119 LEU A C 1
ATOM 924 O O . LEU A 1 119 ? -5.885 -3.429 -9.311 1.00 95.12 119 LEU A O 1
ATOM 928 N N . LEU A 1 120 ? -5.337 -4.383 -7.352 1.00 95.44 120 LEU A N 1
ATOM 929 C CA . LEU A 1 120 ? -6.145 -5.598 -7.470 1.00 95.44 120 LEU A CA 1
ATOM 930 C C . LEU A 1 120 ? -6.587 -6.038 -6.076 1.00 95.44 120 LEU A C 1
ATOM 932 O O . LEU A 1 120 ? -5.799 -5.951 -5.131 1.00 95.44 120 LEU A O 1
ATOM 936 N N . GLY A 1 121 ? -7.814 -6.545 -5.977 1.00 94.38 121 GLY A N 1
ATOM 937 C CA . GLY A 1 121 ? -8.388 -7.058 -4.740 1.00 94.38 121 GLY A CA 1
ATOM 938 C C . GLY A 1 121 ? -9.094 -5.987 -3.901 1.00 94.38 121 GLY A C 1
ATOM 939 O O . GLY A 1 121 ? -9.223 -4.832 -4.321 1.00 94.38 121 GLY A O 1
ATOM 940 N N . PRO A 1 122 ? -9.581 -6.366 -2.711 1.00 93.50 122 PRO A N 1
ATOM 941 C CA . PRO A 1 122 ? -10.335 -5.476 -1.844 1.00 93.50 122 PRO A CA 1
ATOM 942 C C . PRO A 1 122 ? -9.464 -4.325 -1.300 1.00 93.50 122 PRO A C 1
ATOM 944 O O . PRO A 1 122 ? -8.279 -4.520 -0.982 1.00 93.50 122 PRO A O 1
ATOM 947 N N . PRO A 1 123 ? -10.029 -3.109 -1.161 1.00 93.00 123 PRO A N 1
ATOM 948 C CA . PRO A 1 123 ? -9.305 -1.960 -0.632 1.00 93.00 123 PRO A CA 1
ATOM 949 C C . PRO A 1 123 ? -9.065 -2.091 0.878 1.00 93.00 123 PRO A C 1
ATOM 951 O O . PRO A 1 123 ? -9.762 -2.813 1.589 1.00 93.00 123 PRO A O 1
ATOM 954 N N . THR A 1 124 ? -8.070 -1.361 1.387 1.00 93.88 124 THR A N 1
ATOM 955 C CA . THR A 1 124 ? -7.820 -1.244 2.834 1.00 93.88 124 THR A CA 1
ATOM 956 C C . THR A 1 124 ? -9.080 -0.768 3.556 1.00 93.88 124 THR A C 1
ATOM 958 O O . THR A 1 124 ? -9.722 0.186 3.134 1.00 93.88 124 THR A O 1
ATOM 961 N N . ARG A 1 125 ? -9.434 -1.393 4.679 1.00 94.06 125 ARG A N 1
ATOM 962 C CA . ARG A 1 125 ? -10.589 -0.970 5.475 1.00 94.06 125 ARG A CA 1
ATOM 963 C C . ARG A 1 125 ? -10.217 0.244 6.310 1.00 94.06 125 ARG A C 1
ATOM 965 O O . ARG A 1 125 ? -9.180 0.233 6.967 1.00 94.06 125 ARG A O 1
ATOM 972 N N . LEU A 1 126 ? -11.094 1.241 6.341 1.00 93.00 126 LEU A N 1
ATOM 973 C CA . LEU A 1 126 ? -10.933 2.446 7.153 1.00 93.00 126 LEU A CA 1
ATOM 974 C C . LEU A 1 126 ? -12.128 2.619 8.084 1.00 93.00 126 LEU A C 1
ATOM 976 O O . LEU A 1 126 ? -13.273 2.413 7.678 1.00 93.00 126 LEU A O 1
ATOM 980 N N . LEU A 1 127 ? -11.871 3.031 9.318 1.00 91.25 127 LEU A N 1
ATOM 981 C CA . LEU A 1 127 ? -12.907 3.487 10.237 1.00 91.25 127 LEU A CA 1
ATOM 982 C C . LEU A 1 127 ? -13.004 5.014 10.217 1.00 91.25 127 LEU A C 1
ATOM 984 O O . LEU A 1 127 ? -12.008 5.683 9.936 1.00 91.25 127 LEU A O 1
ATOM 988 N N . PRO A 1 128 ? -14.181 5.579 10.534 1.00 85.12 128 PRO A N 1
ATOM 989 C CA . PRO A 1 128 ? -14.304 7.009 10.758 1.00 85.12 128 PRO A CA 1
ATOM 990 C C . PRO A 1 128 ? -13.339 7.468 11.854 1.00 85.12 128 PRO A C 1
ATOM 992 O O . PRO A 1 128 ? -13.251 6.852 12.917 1.00 85.12 128 PRO A O 1
ATOM 995 N N . THR A 1 129 ? -12.639 8.572 11.617 1.00 77.69 129 THR A N 1
ATOM 996 C CA . THR A 1 129 ? -11.750 9.163 12.618 1.00 77.69 129 THR A CA 1
ATOM 997 C C . THR A 1 129 ? -12.577 9.932 13.644 1.00 77.69 129 THR A C 1
ATOM 999 O O . THR A 1 129 ? -12.858 11.119 13.474 1.00 77.69 129 THR A O 1
ATOM 1002 N N . THR A 1 130 ? -13.001 9.242 14.705 1.00 84.19 130 THR A N 1
ATOM 1003 C CA . THR A 1 130 ? -13.622 9.860 15.885 1.00 84.19 130 THR A CA 1
ATOM 1004 C C . THR A 1 130 ? -12.732 9.697 17.111 1.00 84.19 130 THR A C 1
ATOM 1006 O O . THR A 1 130 ? -11.979 8.726 17.235 1.00 84.19 130 THR A O 1
ATOM 1009 N N . THR A 1 131 ? -12.835 10.644 18.043 1.00 84.31 131 THR A N 1
ATOM 1010 C CA . THR A 1 131 ? -12.081 10.636 19.303 1.00 84.31 131 THR A CA 1
ATOM 1011 C C . THR A 1 131 ? -12.333 9.359 20.108 1.00 84.31 131 THR A C 1
ATOM 1013 O O . THR A 1 131 ? -11.428 8.832 20.752 1.00 84.31 131 THR A O 1
ATOM 1016 N N . GLU A 1 132 ? -13.553 8.825 20.063 1.00 88.38 132 GLU A N 1
ATOM 1017 C CA . GLU A 1 132 ? -13.945 7.602 20.764 1.00 88.38 132 GLU A CA 1
ATOM 1018 C C . GLU A 1 132 ? -13.210 6.379 20.212 1.00 88.38 132 GLU A C 1
ATOM 1020 O O . GLU A 1 132 ? -12.631 5.615 20.988 1.00 88.38 132 GLU A O 1
ATOM 1025 N N . ILE A 1 133 ? -13.192 6.213 18.885 1.00 88.56 133 ILE A N 1
ATOM 1026 C CA . ILE A 1 133 ? -12.525 5.079 18.231 1.00 88.56 133 ILE A CA 1
ATOM 1027 C C . ILE A 1 133 ? -11.009 5.196 18.424 1.00 88.56 133 ILE A C 1
ATOM 1029 O O . ILE A 1 133 ? -10.362 4.214 18.789 1.00 88.56 133 ILE A O 1
ATOM 1033 N N . PHE A 1 134 ? -10.445 6.398 18.276 1.00 87.38 134 PHE A N 1
ATOM 1034 C CA . PHE A 1 134 ? -9.025 6.646 18.527 1.00 87.38 134 PHE A CA 1
ATOM 1035 C C . PHE A 1 134 ? -8.619 6.258 19.954 1.00 87.38 134 PHE A C 1
ATOM 1037 O O . PHE A 1 134 ? -7.697 5.463 20.146 1.00 87.38 134 PHE A O 1
ATOM 1044 N N . ASN A 1 135 ? -9.350 6.741 20.962 1.00 89.12 135 ASN A N 1
ATOM 1045 C CA . ASN A 1 135 ? -9.067 6.441 22.366 1.00 89.12 135 ASN A CA 1
ATOM 1046 C C . ASN A 1 135 ? -9.244 4.958 22.712 1.00 89.12 135 ASN A C 1
ATOM 1048 O O . ASN A 1 135 ? -8.550 4.449 23.596 1.00 89.12 135 ASN A O 1
ATOM 1052 N N . LEU A 1 136 ? -10.175 4.262 22.057 1.00 91.00 136 LEU A N 1
ATOM 1053 C CA . LEU A 1 136 ? -10.326 2.817 22.199 1.00 91.00 136 LEU A CA 1
ATOM 1054 C C . LEU A 1 136 ? -9.095 2.089 21.647 1.00 91.00 136 LEU A C 1
ATOM 1056 O O . LEU A 1 136 ? -8.490 1.298 22.369 1.00 91.00 136 LEU A O 1
ATOM 1060 N N . VAL A 1 137 ? -8.684 2.400 20.413 1.00 89.88 137 VAL A N 1
ATOM 1061 C CA . VAL A 1 137 ? -7.517 1.772 19.775 1.00 89.88 137 VAL A CA 1
ATOM 1062 C C . VAL A 1 137 ? -6.247 2.003 20.589 1.00 89.88 137 VAL A C 1
ATOM 1064 O O . VAL A 1 137 ? -5.570 1.033 20.922 1.00 89.88 137 VAL A O 1
ATOM 1067 N N . GLN A 1 138 ? -5.960 3.242 21.004 1.00 88.00 138 GLN A N 1
ATOM 1068 C CA . GLN A 1 138 ? -4.762 3.541 21.804 1.00 88.00 138 GLN A CA 1
ATOM 1069 C C . GLN A 1 138 ? -4.728 2.765 23.125 1.00 88.00 138 GLN A C 1
ATOM 1071 O O . GLN A 1 138 ? -3.691 2.229 23.518 1.00 88.00 138 GLN A O 1
ATOM 1076 N N . ARG A 1 139 ? -5.873 2.659 23.806 1.00 89.88 139 ARG A N 1
ATOM 1077 C CA . ARG A 1 139 ? -5.977 1.945 25.084 1.00 89.88 139 ARG A CA 1
ATOM 1078 C C . ARG A 1 139 ? -5.712 0.451 24.932 1.00 89.88 139 ARG A C 1
ATOM 1080 O O . ARG A 1 139 ? -5.008 -0.128 25.756 1.00 89.88 139 ARG A O 1
ATOM 1087 N N . VAL A 1 140 ? -6.281 -0.173 23.904 1.00 88.25 140 VAL A N 1
ATOM 1088 C CA . VAL A 1 140 ? -6.166 -1.623 23.698 1.00 88.25 140 VAL A CA 1
ATOM 1089 C C . VAL A 1 140 ? -4.773 -1.991 23.190 1.00 88.25 140 VAL A C 1
ATOM 1091 O O . VAL A 1 140 ? -4.151 -2.908 23.721 1.00 88.25 140 VAL A O 1
ATOM 1094 N N . VAL A 1 141 ? -4.231 -1.234 22.230 1.00 84.00 141 VAL A N 1
ATOM 1095 C CA . VAL A 1 141 ? -2.870 -1.460 21.714 1.00 84.00 141 VAL A CA 1
ATOM 1096 C C . VAL A 1 141 ? -1.817 -1.257 22.813 1.00 84.00 141 VAL A C 1
ATOM 1098 O O . VAL A 1 141 ? -0.849 -2.009 22.874 1.00 84.00 141 VAL A O 1
ATOM 1101 N N . GLY A 1 142 ? -2.019 -0.299 23.724 1.00 77.12 142 GLY A N 1
ATOM 1102 C CA . GLY A 1 142 ? -1.085 -0.012 24.817 1.00 77.12 142 GLY A CA 1
ATOM 1103 C C . GLY A 1 142 ? -1.137 -0.959 26.025 1.00 77.12 142 GLY A C 1
ATOM 1104 O O . GLY A 1 142 ? -0.307 -0.817 26.920 1.00 77.12 142 GLY A O 1
ATOM 1105 N N . SER A 1 143 ? -2.090 -1.899 26.102 1.00 70.88 143 SER A N 1
ATOM 1106 C CA . SER A 1 143 ? -2.375 -2.664 27.335 1.00 70.88 143 SER A CA 1
ATOM 1107 C C . SER A 1 143 ? -2.108 -4.175 27.265 1.00 70.88 143 SER A C 1
ATOM 1109 O O . SER A 1 143 ? -2.383 -4.890 28.232 1.00 70.88 143 SER A O 1
ATOM 1111 N N . GLY A 1 144 ? -1.529 -4.695 26.177 1.00 70.12 144 GLY A N 1
ATOM 1112 C CA . GLY A 1 144 ? -1.289 -6.135 26.053 1.00 70.12 144 GLY A CA 1
ATOM 1113 C C . GLY A 1 144 ? -0.411 -6.564 24.880 1.00 70.12 144 GLY A C 1
ATOM 1114 O O . GLY A 1 144 ? 0.249 -5.758 24.233 1.00 70.12 144 GLY A O 1
ATOM 1115 N N . SER A 1 145 ? -0.387 -7.874 24.613 1.00 84.06 145 SER A N 1
ATOM 1116 C CA . SER A 1 145 ? 0.288 -8.418 23.431 1.00 84.06 145 SER A CA 1
ATOM 1117 C C . SER A 1 145 ? -0.468 -8.050 22.151 1.00 84.06 145 SER A C 1
ATOM 1119 O O . SER A 1 145 ? -1.695 -7.933 22.161 1.00 84.06 145 SER A O 1
ATOM 1121 N N . GLN A 1 146 ? 0.250 -7.946 21.028 1.00 83.44 146 GLN A N 1
ATOM 1122 C CA . GLN A 1 146 ? -0.344 -7.582 19.733 1.00 83.44 146 GLN A CA 1
ATOM 1123 C C . GLN A 1 146 ? -1.508 -8.503 19.333 1.00 83.44 146 GLN A C 1
ATOM 1125 O O . GLN A 1 146 ? -2.527 -8.036 18.832 1.00 83.44 146 GLN A O 1
ATOM 1130 N N . HIS A 1 147 ? -1.393 -9.810 19.597 1.00 86.69 147 HIS A N 1
ATOM 1131 C CA . HIS A 1 147 ? -2.460 -10.765 19.293 1.00 86.69 147 HIS A CA 1
ATOM 1132 C C . HIS A 1 147 ? -3.721 -10.524 20.134 1.00 86.69 147 HIS A C 1
ATOM 1134 O O . HIS A 1 147 ? -4.827 -10.513 19.597 1.00 86.69 147 HIS A O 1
ATOM 1140 N N . ARG A 1 148 ? -3.571 -10.285 21.444 1.00 88.94 148 ARG A N 1
ATOM 1141 C CA . ARG A 1 148 ? -4.714 -9.997 22.319 1.00 88.94 148 ARG A CA 1
ATOM 1142 C C . ARG A 1 148 ? -5.397 -8.693 21.915 1.00 88.94 148 ARG A C 1
ATOM 1144 O O . ARG A 1 148 ? -6.617 -8.671 21.796 1.00 88.94 148 ARG A O 1
ATOM 1151 N N . ALA A 1 149 ? -4.607 -7.652 21.648 1.00 91.56 149 ALA A N 1
ATOM 1152 C CA . ALA A 1 149 ? -5.118 -6.368 21.184 1.00 91.56 149 ALA A CA 1
ATOM 1153 C C . ALA A 1 149 ? -5.918 -6.516 19.880 1.00 91.56 149 ALA A C 1
ATOM 1155 O O . ALA A 1 149 ? -6.996 -5.945 19.747 1.00 91.56 149 ALA A O 1
ATOM 1156 N N . ARG A 1 150 ? -5.435 -7.345 18.945 1.00 92.81 150 ARG A N 1
ATOM 1157 C CA . ARG A 1 150 ? -6.133 -7.648 17.690 1.00 92.81 150 ARG A CA 1
ATOM 1158 C C . ARG A 1 150 ? -7.512 -8.269 17.919 1.00 92.81 150 ARG A C 1
ATOM 1160 O O . ARG A 1 150 ? -8.480 -7.795 17.337 1.00 92.81 150 ARG A O 1
ATOM 1167 N N . VAL A 1 151 ? -7.607 -9.306 18.754 1.00 94.56 151 VAL A N 1
ATOM 1168 C CA . VAL A 1 151 ? -8.888 -9.978 19.053 1.00 94.56 151 VAL A CA 1
ATOM 1169 C C . VAL A 1 151 ? -9.865 -9.016 19.729 1.00 94.56 151 VAL A C 1
ATOM 1171 O O . VAL A 1 151 ? -11.026 -8.936 19.336 1.00 94.56 151 VAL A O 1
ATOM 1174 N N . GLU A 1 152 ? -9.388 -8.258 20.716 1.00 95.38 152 GLU A N 1
ATOM 1175 C CA . GLU A 1 152 ? -10.212 -7.310 21.467 1.00 95.38 152 GLU A CA 1
ATOM 1176 C C . GLU A 1 152 ? -10.742 -6.179 20.576 1.00 95.38 152 GLU A C 1
ATOM 1178 O O . GLU A 1 152 ? -11.935 -5.881 20.613 1.00 95.38 152 GLU A O 1
ATOM 1183 N N . LEU A 1 153 ? -9.898 -5.602 19.713 1.00 95.38 153 LEU A N 1
ATOM 1184 C CA . LEU A 1 153 ? -10.331 -4.581 18.757 1.00 95.38 153 LEU A CA 1
ATOM 1185 C C . LEU A 1 153 ? -11.271 -5.134 17.690 1.00 95.38 153 LEU A C 1
ATOM 1187 O O . LEU A 1 153 ? -12.220 -4.452 17.313 1.00 95.38 153 LEU A O 1
ATOM 1191 N N . ALA A 1 154 ? -11.033 -6.347 17.194 1.00 95.12 154 ALA A N 1
ATOM 1192 C CA . ALA A 1 154 ? -11.911 -6.958 16.205 1.00 95.12 154 ALA A CA 1
ATOM 1193 C C . ALA A 1 154 ? -13.338 -7.141 16.741 1.00 95.12 154 ALA A C 1
ATOM 1195 O O . ALA A 1 154 ? -14.289 -6.858 16.016 1.00 95.12 154 ALA A O 1
ATOM 1196 N N . GLU A 1 155 ? -13.488 -7.556 18.002 1.00 95.88 155 GLU A N 1
ATOM 1197 C CA . GLU A 1 155 ? -14.801 -7.702 18.634 1.00 95.88 155 GLU A CA 1
ATOM 1198 C C . GLU A 1 155 ? -15.411 -6.344 19.007 1.00 95.88 155 GLU A C 1
ATOM 1200 O O . GLU A 1 155 ? -16.572 -6.089 18.694 1.00 95.88 155 GLU A O 1
ATOM 1205 N N . ALA A 1 156 ? -14.635 -5.437 19.609 1.00 94.94 156 ALA A N 1
ATOM 1206 C CA . ALA A 1 156 ? -15.135 -4.127 20.035 1.00 94.94 156 ALA A CA 1
ATOM 1207 C C . ALA A 1 156 ? -15.599 -3.246 18.863 1.00 94.94 156 ALA A C 1
ATOM 1209 O O . ALA A 1 156 ? -16.501 -2.427 19.024 1.00 94.94 156 ALA A O 1
ATOM 1210 N N . LEU A 1 157 ? -14.984 -3.409 17.689 1.00 94.38 157 LEU A N 1
ATOM 1211 C CA . LEU A 1 157 ? -15.276 -2.632 16.480 1.00 94.38 157 LEU A CA 1
ATOM 1212 C C . LEU A 1 157 ? -16.146 -3.410 15.480 1.00 94.38 157 LEU A C 1
ATOM 1214 O O . LEU A 1 157 ? -16.356 -2.974 14.343 1.00 94.38 157 LEU A O 1
ATOM 1218 N N . LYS A 1 158 ? -16.660 -4.575 15.883 1.00 94.44 158 LYS A N 1
ATOM 1219 C CA . LYS A 1 158 ? -17.510 -5.425 15.054 1.00 94.44 158 LYS A CA 1
ATOM 1220 C C . LYS A 1 158 ? -18.810 -4.711 14.698 1.00 94.44 158 LYS A C 1
ATOM 1222 O O . LYS A 1 158 ? -19.482 -4.139 15.548 1.00 94.44 158 LYS A O 1
ATOM 1227 N N . GLY A 1 159 ? -19.177 -4.765 13.421 1.00 90.31 159 GLY A N 1
ATOM 1228 C CA . GLY A 1 159 ? -20.398 -4.134 12.915 1.00 90.31 159 GLY A CA 1
ATOM 1229 C C . GLY A 1 159 ? -20.318 -2.613 12.762 1.00 90.31 159 GLY A C 1
ATOM 1230 O O . GLY A 1 159 ? -21.284 -2.018 12.290 1.00 90.31 159 GLY A O 1
ATOM 1231 N N . MET A 1 160 ? -19.189 -1.974 13.098 1.00 91.06 160 MET A N 1
ATOM 1232 C CA . MET A 1 160 ? -19.008 -0.563 12.770 1.00 91.06 160 MET A CA 1
ATOM 1233 C C . MET A 1 160 ? -18.939 -0.368 11.258 1.00 91.06 160 MET A C 1
ATOM 1235 O O . MET A 1 160 ? -18.264 -1.113 10.541 1.00 91.06 160 MET A O 1
ATOM 1239 N N . GLN A 1 161 ? -19.625 0.667 10.782 1.00 90.12 161 GLN A N 1
ATOM 1240 C CA . GLN A 1 161 ? -19.586 1.043 9.380 1.00 90.12 161 GLN A CA 1
ATOM 1241 C C . GLN A 1 161 ? -18.202 1.599 9.032 1.00 90.12 161 GLN A C 1
ATOM 1243 O O . GLN A 1 161 ? -17.720 2.545 9.656 1.00 90.12 161 GLN A O 1
ATOM 1248 N N . THR A 1 162 ? -17.568 1.005 8.024 1.00 91.25 162 THR A N 1
ATOM 1249 C CA . THR A 1 162 ? -16.304 1.494 7.471 1.00 91.25 162 THR A CA 1
ATOM 1250 C C . THR A 1 162 ? -16.545 2.651 6.511 1.00 91.25 162 THR A C 1
ATOM 1252 O O . THR A 1 162 ? -17.614 2.760 5.905 1.00 91.25 162 THR A O 1
ATOM 1255 N N . VAL A 1 163 ? -15.530 3.491 6.327 1.00 90.00 163 VAL A N 1
ATOM 1256 C CA . VAL A 1 163 ? -15.524 4.474 5.242 1.00 90.00 163 VAL A CA 1
ATOM 1257 C C . VAL A 1 163 ? -15.540 3.702 3.915 1.00 90.00 163 VAL A C 1
ATOM 1259 O O . VAL A 1 163 ? -14.693 2.822 3.732 1.00 90.00 163 VAL A O 1
ATOM 1262 N N . PRO A 1 164 ? -16.508 3.958 3.017 1.00 86.50 164 PRO A N 1
ATOM 1263 C CA . PRO A 1 164 ? -16.552 3.287 1.727 1.00 86.50 164 PRO A CA 1
ATOM 1264 C C . PRO A 1 164 ? -15.354 3.724 0.884 1.00 86.50 164 PRO A C 1
ATOM 1266 O O . PRO A 1 164 ? -15.083 4.920 0.775 1.00 86.50 164 PRO A O 1
ATOM 1269 N N . LEU A 1 165 ? -14.661 2.746 0.301 1.00 86.62 165 LEU A N 1
ATOM 1270 C CA . LEU A 1 165 ? -13.589 2.966 -0.658 1.00 86.62 165 LEU A CA 1
ATOM 1271 C C . LEU A 1 165 ? -13.897 2.242 -1.960 1.00 86.62 165 LEU A C 1
ATOM 1273 O O . LEU A 1 165 ? -14.262 1.066 -1.955 1.00 86.62 165 LEU A O 1
ATOM 1277 N N . GLU A 1 166 ? -13.709 2.948 -3.061 1.00 82.94 166 GLU A N 1
ATOM 1278 C CA . GLU A 1 166 ? -13.781 2.411 -4.412 1.00 82.94 166 GLU A CA 1
ATOM 1279 C C . GLU A 1 166 ? -12.391 1.969 -4.883 1.00 82.94 166 GLU A C 1
ATOM 1281 O O . GLU A 1 166 ? -11.356 2.448 -4.407 1.00 82.94 166 GLU A O 1
ATOM 1286 N N . THR A 1 167 ? -12.357 1.048 -5.844 1.00 79.25 167 THR A N 1
ATOM 1287 C CA . THR A 1 167 ? -11.113 0.669 -6.519 1.00 79.25 167 THR A CA 1
ATOM 1288 C C . THR A 1 167 ? -10.456 1.904 -7.140 1.00 79.25 167 THR A C 1
ATOM 1290 O O . THR A 1 167 ? -11.128 2.736 -7.746 1.00 79.25 167 THR A O 1
ATOM 1293 N N . GLY A 1 168 ? -9.138 2.026 -6.965 1.00 81.50 168 GLY A N 1
ATOM 1294 C CA . GLY A 1 168 ? -8.363 3.174 -7.442 1.00 81.50 168 GLY A CA 1
ATOM 1295 C C . GLY A 1 168 ? -8.349 4.384 -6.506 1.00 81.50 168 GLY A C 1
ATOM 1296 O O . GLY A 1 168 ? -7.538 5.289 -6.710 1.00 81.50 168 GLY A O 1
ATOM 1297 N N . GLN A 1 169 ? -9.150 4.402 -5.433 1.00 87.75 169 GLN A N 1
ATOM 1298 C CA . GLN A 1 169 ? -9.059 5.477 -4.448 1.00 87.75 169 GLN A CA 1
ATOM 1299 C C . GLN A 1 169 ? -7.772 5.384 -3.629 1.00 87.75 169 GLN A C 1
ATOM 1301 O O . GLN A 1 169 ? -7.396 4.333 -3.101 1.00 87.75 169 GLN A O 1
ATOM 1306 N N . MET A 1 170 ? -7.111 6.533 -3.514 1.00 90.25 170 MET A N 1
ATOM 1307 C CA . MET A 1 170 ? -5.907 6.702 -2.719 1.00 90.25 170 MET A CA 1
ATOM 1308 C C . MET A 1 170 ? -6.262 7.058 -1.274 1.00 90.25 170 MET A C 1
ATOM 1310 O O . MET A 1 170 ? -7.160 7.862 -1.005 1.00 90.25 170 MET A O 1
ATOM 1314 N N . ILE A 1 171 ? -5.514 6.488 -0.337 1.00 91.00 171 ILE A N 1
ATOM 1315 C CA . ILE A 1 171 ? -5.641 6.751 1.096 1.00 91.00 171 ILE A CA 1
ATOM 1316 C C . ILE A 1 171 ? -4.412 7.525 1.555 1.00 91.00 171 ILE A C 1
ATOM 1318 O O . ILE A 1 171 ? -3.295 7.090 1.277 1.00 91.00 171 ILE A O 1
ATOM 1322 N N . ARG A 1 172 ? -4.611 8.624 2.292 1.00 89.31 172 ARG A N 1
ATOM 1323 C CA . ARG A 1 172 ? -3.555 9.308 3.047 1.00 89.31 172 ARG A CA 1
ATOM 1324 C C . ARG A 1 172 ? -3.540 8.837 4.498 1.00 89.31 172 ARG A C 1
ATOM 1326 O O . ARG A 1 172 ? -4.551 8.926 5.191 1.00 89.31 172 ARG A O 1
ATOM 1333 N N . PHE A 1 173 ? -2.373 8.434 4.977 1.00 87.94 173 PHE A N 1
ATOM 1334 C CA . PHE A 1 173 ? -2.090 8.152 6.379 1.00 87.94 173 PHE A CA 1
ATOM 1335 C C . PHE A 1 173 ? -1.192 9.261 6.935 1.00 87.94 173 PHE A C 1
ATOM 1337 O O . PHE A 1 173 ? 0.006 9.291 6.645 1.00 87.94 173 PHE A O 1
ATOM 1344 N N . SER A 1 174 ? -1.757 10.168 7.734 1.00 81.19 174 SER A N 1
ATOM 1345 C CA . SER A 1 174 ? -1.019 11.183 8.500 1.00 81.19 174 SER A CA 1
ATOM 1346 C C . SER A 1 174 ? -0.383 10.547 9.740 1.00 81.19 174 SER A C 1
ATOM 1348 O O . SER A 1 174 ? -0.792 10.772 10.877 1.00 81.19 174 SER A O 1
ATOM 1350 N N . TRP A 1 175 ? 0.591 9.666 9.517 1.00 74.88 175 TRP A N 1
ATOM 1351 C CA . TRP A 1 175 ? 1.149 8.803 10.554 1.00 74.88 175 TRP A CA 1
ATOM 1352 C C . TRP A 1 175 ? 1.607 9.586 11.796 1.00 74.88 175 TRP A C 1
ATOM 1354 O O . TRP A 1 175 ? 2.115 10.707 11.725 1.00 74.88 175 TRP A O 1
ATOM 1364 N N . GLY A 1 176 ? 1.403 8.996 12.975 1.00 70.31 176 GLY A N 1
ATOM 1365 C CA . GLY A 1 176 ? 1.742 9.624 14.255 1.00 70.31 176 GLY A CA 1
ATOM 1366 C C . GLY A 1 176 ? 0.949 10.891 14.618 1.00 70.31 176 GLY A C 1
ATOM 1367 O O . GLY A 1 176 ? 1.277 11.503 15.634 1.00 70.31 176 GLY A O 1
ATOM 1368 N N . GLN A 1 177 ? -0.060 11.289 13.834 1.00 72.88 177 GLN A N 1
ATOM 1369 C CA . GLN A 1 177 ? -1.002 12.362 14.169 1.00 72.88 177 GLN A CA 1
ATOM 1370 C C . GLN A 1 177 ? -2.332 11.795 14.688 1.00 72.88 177 GLN A C 1
ATOM 1372 O O . GLN A 1 177 ? -2.682 10.643 14.426 1.00 72.88 177 GLN A O 1
ATOM 1377 N N . GLU A 1 178 ? -3.093 12.622 15.410 1.00 70.19 178 GLU A N 1
ATOM 1378 C CA . GLU A 1 178 ? -4.429 12.261 15.918 1.00 70.19 178 GLU A CA 1
ATOM 1379 C C . GLU A 1 178 ?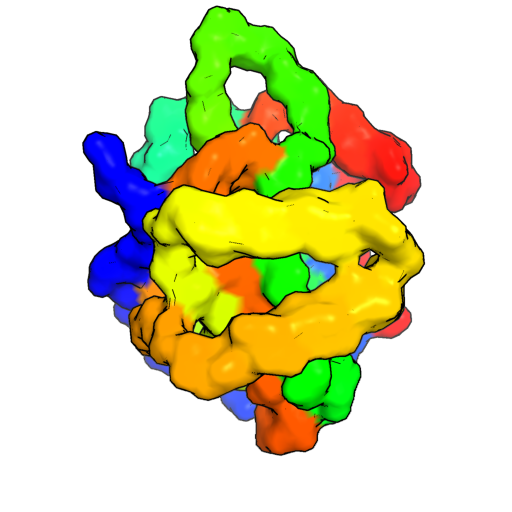 -5.446 12.015 14.793 1.00 70.19 178 GLU A C 1
ATOM 1381 O O . GLU A 1 178 ? -6.417 11.288 14.987 1.00 70.19 178 GLU A O 1
ATOM 1386 N N . ASP A 1 179 ? -5.223 12.596 13.612 1.00 73.12 179 ASP A N 1
ATOM 1387 C CA . ASP A 1 179 ? -6.094 12.448 12.447 1.00 73.12 179 ASP A CA 1
ATOM 1388 C C . ASP A 1 179 ? -5.712 11.275 11.524 1.00 73.12 179 ASP A C 1
ATOM 1390 O O . ASP A 1 179 ? -6.381 11.063 10.506 1.00 73.12 179 ASP A O 1
ATOM 1394 N N . SER A 1 180 ? -4.678 10.502 11.892 1.00 80.31 180 SER A N 1
ATOM 1395 C CA . SER A 1 180 ? -4.259 9.297 11.172 1.00 80.31 180 SER A CA 1
ATOM 1396 C C . SER A 1 180 ? -5.405 8.283 11.134 1.00 80.31 180 SER A C 1
ATOM 1398 O O . SER A 1 180 ? -5.962 7.949 12.187 1.00 80.31 180 SER A O 1
ATOM 1400 N N . PRO A 1 181 ? -5.780 7.764 9.953 1.00 87.12 181 PRO A N 1
ATOM 1401 C CA . PRO A 1 181 ? -6.915 6.869 9.842 1.00 87.12 181 PRO A CA 1
ATOM 1402 C C . PRO A 1 181 ? -6.638 5.539 10.547 1.00 87.12 181 PRO A C 1
ATOM 1404 O O . PRO A 1 181 ? -5.586 4.908 10.387 1.00 87.12 181 PRO A O 1
ATOM 1407 N N . ILE A 1 182 ? -7.641 5.083 11.291 1.00 91.00 182 ILE A N 1
ATOM 1408 C CA . ILE A 1 182 ? -7.653 3.742 11.867 1.00 91.00 182 ILE A CA 1
ATOM 1409 C C . ILE A 1 182 ? -8.038 2.780 10.756 1.00 91.00 182 ILE A C 1
ATOM 1411 O O . ILE A 1 182 ? -9.096 2.917 10.136 1.00 91.00 182 ILE A O 1
ATOM 1415 N N . HIS A 1 183 ? -7.168 1.814 10.498 1.00 93.50 183 HIS A N 1
ATOM 1416 C CA . HIS A 1 183 ? -7.269 0.975 9.323 1.00 93.50 183 HIS A CA 1
ATOM 1417 C C . HIS A 1 183 ? -6.893 -0.477 9.603 1.00 93.50 183 HIS A C 1
ATOM 1419 O O . HIS A 1 183 ? -6.319 -0.812 10.639 1.00 93.50 183 HIS A O 1
ATOM 1425 N N . SER A 1 184 ? -7.282 -1.344 8.676 1.00 95.00 184 SER A N 1
ATOM 1426 C CA . SER A 1 184 ? -6.975 -2.770 8.670 1.00 95.00 184 SER A CA 1
ATOM 1427 C C . SER A 1 184 ? -6.872 -3.241 7.229 1.00 95.00 184 SER A C 1
ATOM 1429 O O . SER A 1 184 ? -7.550 -2.722 6.338 1.00 95.00 184 SER A O 1
ATOM 1431 N N . GLU A 1 185 ? -6.093 -4.288 6.997 1.00 94.69 185 GLU A N 1
ATOM 1432 C CA . GLU A 1 185 ? -6.258 -5.102 5.803 1.00 94.69 185 GLU A CA 1
ATOM 1433 C C . GLU A 1 185 ? -7.714 -5.606 5.697 1.00 94.69 185 GLU A C 1
ATOM 1435 O O . GLU A 1 185 ? -8.372 -5.828 6.727 1.00 94.69 185 GLU A O 1
ATOM 1440 N N . PRO A 1 186 ? -8.255 -5.721 4.474 1.00 94.62 186 PRO A N 1
ATOM 1441 C CA . PRO A 1 186 ? -9.543 -6.361 4.246 1.00 94.62 186 PRO A CA 1
ATOM 1442 C C . PRO A 1 186 ? -9.441 -7.879 4.406 1.00 94.62 186 PRO A C 1
ATOM 1444 O O . PRO A 1 186 ? -8.351 -8.439 4.324 1.00 94.62 186 PRO A O 1
ATOM 1447 N N . ASP A 1 187 ? -10.590 -8.533 4.574 1.00 95.19 187 ASP A N 1
ATOM 1448 C CA . ASP A 1 187 ? -10.682 -9.967 4.305 1.00 95.19 187 ASP A CA 1
ATOM 1449 C C . ASP A 1 187 ? -10.360 -10.186 2.822 1.00 95.19 187 ASP A C 1
ATOM 1451 O O . ASP A 1 187 ? -10.955 -9.542 1.956 1.00 95.19 187 ASP A O 1
ATOM 1455 N N . SER A 1 188 ? -9.365 -11.024 2.558 1.00 94.69 188 SER A N 1
ATOM 1456 C CA . SER A 1 188 ? -8.903 -11.382 1.220 1.00 94.69 188 SER A CA 1
ATOM 1457 C C . SER A 1 188 ? -8.833 -12.899 1.068 1.00 94.69 188 SER A C 1
ATOM 1459 O O . SER A 1 188 ? -7.963 -13.400 0.369 1.00 94.69 188 SER A O 1
ATOM 1461 N N . SER A 1 189 ? -9.693 -13.646 1.761 1.00 96.75 189 SER A N 1
ATOM 1462 C CA . SER A 1 189 ? -9.728 -15.117 1.732 1.00 96.75 189 SER A CA 1
ATOM 1463 C C . SER A 1 189 ? -10.095 -15.704 0.364 1.00 96.75 189 SER A C 1
ATOM 1465 O O . SER A 1 189 ? -9.754 -16.850 0.075 1.00 96.75 189 SER A O 1
ATOM 1467 N N . ASP A 1 190 ? -10.729 -14.920 -0.511 1.00 96.56 190 ASP A N 1
ATOM 1468 C CA . ASP A 1 190 ? -11.206 -15.338 -1.833 1.00 96.56 190 ASP A CA 1
ATOM 1469 C C . ASP A 1 190 ? -10.604 -14.541 -3.004 1.00 96.56 190 ASP A C 1
ATOM 1471 O O . ASP A 1 190 ? -10.990 -14.744 -4.158 1.00 96.56 190 ASP A O 1
ATOM 1475 N N . SER A 1 191 ? -9.641 -13.654 -2.739 1.00 95.62 191 SER A N 1
ATOM 1476 C CA . SER A 1 191 ? -9.107 -12.736 -3.747 1.00 95.62 191 SER A CA 1
ATOM 1477 C C . SER A 1 191 ? -7.603 -12.516 -3.616 1.00 95.62 191 SER A C 1
ATOM 1479 O O . SER A 1 191 ? -7.109 -12.237 -2.523 1.00 95.62 191 SER A O 1
ATOM 1481 N N . ASP A 1 192 ? -6.900 -12.520 -4.747 1.00 97.44 192 ASP A N 1
ATOM 1482 C CA . ASP A 1 192 ? -5.558 -11.946 -4.834 1.00 97.44 192 ASP A CA 1
ATOM 1483 C C . ASP A 1 192 ? -5.583 -10.453 -4.471 1.00 97.44 192 ASP A C 1
ATOM 1485 O O . ASP A 1 192 ? -6.582 -9.756 -4.687 1.00 97.44 192 ASP A O 1
ATOM 1489 N N . ARG A 1 193 ? -4.455 -9.928 -3.980 1.00 96.25 193 ARG A N 1
ATOM 1490 C CA . ARG A 1 193 ? -4.331 -8.506 -3.652 1.00 96.25 193 ARG A CA 1
ATOM 1491 C C . ARG A 1 193 ? -2.984 -7.922 -4.066 1.00 96.25 193 ARG A C 1
ATOM 1493 O O . ARG A 1 193 ? -1.927 -8.461 -3.748 1.00 96.25 193 ARG A O 1
ATOM 1500 N N . VAL A 1 194 ? -3.037 -6.774 -4.743 1.00 97.44 194 VAL A N 1
ATOM 1501 C CA . VAL A 1 194 ? -1.869 -5.957 -5.110 1.00 97.44 194 VAL A CA 1
ATOM 1502 C C . VAL A 1 194 ? -1.988 -4.609 -4.418 1.00 97.44 194 VAL A C 1
ATOM 1504 O O . VAL A 1 194 ? -2.744 -3.733 -4.843 1.00 97.44 194 VAL A O 1
ATOM 1507 N N . PHE A 1 195 ? -1.244 -4.455 -3.329 1.00 96.94 195 PHE A N 1
ATOM 1508 C CA . PHE A 1 195 ? -1.231 -3.249 -2.510 1.00 96.94 195 PHE A CA 1
ATOM 1509 C C . PHE A 1 195 ? 0.039 -2.445 -2.770 1.00 96.94 195 PHE A C 1
ATOM 1511 O O . PHE A 1 195 ? 1.142 -2.987 -2.707 1.00 96.94 195 PHE A O 1
ATOM 1518 N N . VAL A 1 196 ? -0.113 -1.147 -3.019 1.00 97.88 196 VAL A N 1
ATOM 1519 C CA . VAL A 1 196 ? 0.989 -0.223 -3.293 1.00 97.88 196 VAL A CA 1
ATOM 1520 C C . VAL A 1 196 ? 0.961 0.888 -2.257 1.00 97.88 196 VAL A C 1
ATOM 1522 O O . VAL A 1 196 ? -0.100 1.432 -1.956 1.00 97.88 196 VAL A O 1
ATOM 1525 N N . SER A 1 197 ? 2.122 1.245 -1.714 1.00 96.88 197 SER A N 1
ATOM 1526 C CA . SER A 1 197 ? 2.246 2.402 -0.832 1.00 96.88 197 SER A CA 1
ATOM 1527 C C . SER A 1 197 ? 3.531 3.178 -1.064 1.00 96.88 197 SER A C 1
ATOM 1529 O O . SER A 1 197 ? 4.550 2.617 -1.467 1.00 96.88 197 SER A O 1
ATOM 1531 N N . ILE A 1 198 ? 3.470 4.475 -0.782 1.00 95.00 198 ILE A N 1
ATOM 1532 C CA . ILE A 1 198 ? 4.616 5.373 -0.806 1.00 95.00 198 ILE A CA 1
ATOM 1533 C C . ILE A 1 198 ? 4.617 6.239 0.446 1.00 95.00 198 ILE A C 1
ATOM 1535 O O . ILE A 1 198 ? 3.591 6.790 0.832 1.00 95.00 198 ILE A O 1
ATOM 1539 N N . LEU A 1 199 ? 5.765 6.345 1.098 1.00 93.31 199 LEU A N 1
ATOM 1540 C CA . LEU A 1 199 ? 5.993 7.266 2.201 1.00 93.31 199 LEU A CA 1
ATOM 1541 C C . LEU A 1 199 ? 7.096 8.232 1.794 1.00 93.31 199 LEU A C 1
ATOM 1543 O O . LEU A 1 199 ? 8.147 7.788 1.337 1.00 93.31 199 LEU A O 1
ATOM 1547 N N . PHE A 1 200 ? 6.882 9.528 1.995 1.00 90.31 200 PHE A N 1
ATOM 1548 C CA . PHE A 1 200 ? 7.881 10.546 1.684 1.00 90.31 200 PHE A CA 1
ATOM 1549 C C . PHE A 1 200 ? 8.668 11.008 2.914 1.00 90.31 200 PHE A C 1
ATOM 1551 O O . PHE A 1 200 ? 8.162 11.022 4.038 1.00 90.31 200 PHE A O 1
ATOM 1558 N N . GLY A 1 201 ? 9.915 11.415 2.687 1.00 88.50 201 GLY A N 1
ATOM 1559 C CA . GLY A 1 201 ? 10.792 11.976 3.713 1.00 88.50 201 GLY A CA 1
ATOM 1560 C C . GLY A 1 201 ? 12.019 12.653 3.111 1.00 88.50 201 GLY A C 1
ATOM 1561 O O . GLY A 1 201 ? 12.261 12.588 1.900 1.00 88.50 201 GLY A O 1
ATOM 1562 N N . SER A 1 202 ? 12.808 13.313 3.957 1.00 87.88 202 SER A N 1
ATOM 1563 C CA . SER A 1 202 ? 14.149 13.757 3.569 1.00 87.88 202 SER A CA 1
ATOM 1564 C C . SER A 1 202 ? 15.040 12.553 3.243 1.00 87.88 202 SER A C 1
ATOM 1566 O O . SER A 1 202 ? 14.743 11.413 3.610 1.00 87.88 202 SER A O 1
ATOM 1568 N N . GLU A 1 203 ? 16.154 12.786 2.550 1.00 90.75 203 GLU A N 1
ATOM 1569 C CA . GLU A 1 203 ? 17.116 11.711 2.297 1.00 90.75 203 GLU A CA 1
ATOM 1570 C C . GLU A 1 203 ? 17.639 11.112 3.611 1.00 90.75 203 GLU A C 1
ATOM 1572 O O . GLU A 1 203 ? 17.725 9.893 3.744 1.00 90.75 203 GLU A O 1
ATOM 1577 N N . GLU A 1 204 ? 17.929 11.945 4.609 1.00 90.50 204 GLU A N 1
ATOM 1578 C CA . GLU A 1 204 ? 18.388 11.518 5.932 1.00 90.50 204 GLU A CA 1
ATOM 1579 C C . GLU A 1 204 ? 17.342 10.653 6.647 1.00 90.50 204 GLU A C 1
ATOM 1581 O O . GLU A 1 204 ? 17.685 9.608 7.202 1.00 90.50 204 GLU A O 1
ATOM 1586 N N . GLU A 1 205 ? 16.068 11.049 6.598 1.00 90.25 205 GLU A N 1
ATOM 1587 C CA . GLU A 1 205 ? 14.953 10.306 7.196 1.00 90.25 205 GLU A CA 1
ATOM 1588 C C . GLU A 1 205 ? 14.777 8.934 6.534 1.00 90.25 205 GLU A C 1
ATOM 1590 O O . GLU A 1 205 ? 14.702 7.912 7.222 1.00 90.25 205 GLU A O 1
ATOM 1595 N N . ILE A 1 206 ? 14.788 8.882 5.198 1.00 93.00 206 ILE A N 1
ATOM 1596 C CA . ILE A 1 206 ? 14.655 7.626 4.449 1.00 93.00 206 ILE A CA 1
ATOM 1597 C C . ILE A 1 206 ? 15.893 6.736 4.622 1.00 93.00 206 ILE A C 1
ATOM 1599 O O . ILE A 1 206 ? 15.746 5.521 4.750 1.00 93.00 206 ILE A O 1
ATOM 1603 N N . ARG A 1 207 ? 17.106 7.301 4.704 1.00 93.88 207 ARG A N 1
ATOM 1604 C CA . ARG A 1 207 ? 18.332 6.548 5.031 1.00 93.88 207 ARG A CA 1
ATOM 1605 C C . ARG A 1 207 ? 18.278 5.956 6.433 1.00 93.88 207 ARG A C 1
ATOM 1607 O O . ARG A 1 207 ? 18.610 4.787 6.606 1.00 93.88 207 ARG A O 1
ATOM 1614 N N . CYS A 1 208 ? 17.849 6.737 7.422 1.00 91.94 208 CYS A N 1
ATOM 1615 C CA . CYS A 1 208 ? 17.661 6.261 8.791 1.00 91.94 208 CYS A CA 1
ATOM 1616 C C . CYS A 1 208 ? 16.675 5.085 8.823 1.00 91.94 208 CYS A C 1
ATOM 1618 O O . CYS A 1 208 ? 16.959 4.032 9.397 1.00 91.94 208 CYS A O 1
ATOM 1620 N N . MET A 1 209 ? 15.553 5.231 8.117 1.00 92.00 209 MET A N 1
ATOM 1621 C CA . MET A 1 209 ? 14.535 4.194 8.017 1.00 92.00 209 MET A CA 1
ATOM 1622 C C . MET A 1 209 ? 15.048 2.927 7.318 1.00 92.00 209 MET A C 1
ATOM 1624 O O . MET A 1 209 ? 14.785 1.831 7.814 1.00 92.00 209 MET A O 1
ATOM 1628 N N . ALA A 1 210 ? 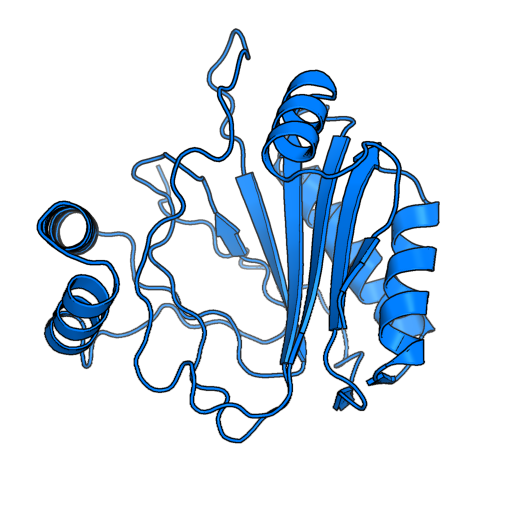15.797 3.065 6.220 1.00 94.75 210 ALA A N 1
ATOM 1629 C CA . ALA A 1 210 ? 16.424 1.942 5.526 1.00 94.75 210 ALA A CA 1
ATOM 1630 C C . ALA A 1 210 ? 17.391 1.192 6.456 1.00 94.75 210 ALA A C 1
ATOM 1632 O O . ALA A 1 210 ? 17.245 -0.011 6.654 1.00 94.75 210 ALA A O 1
ATOM 1633 N N . ASN A 1 211 ? 18.287 1.917 7.134 1.00 93.94 211 ASN A N 1
ATOM 1634 C CA . ASN A 1 211 ? 19.247 1.333 8.073 1.00 93.94 211 ASN A CA 1
ATOM 1635 C C . ASN A 1 211 ? 18.556 0.569 9.212 1.00 93.94 211 ASN A C 1
ATOM 1637 O O . ASN A 1 211 ? 18.982 -0.523 9.563 1.00 93.94 211 ASN A O 1
ATOM 1641 N N . SER A 1 212 ? 17.467 1.112 9.771 1.00 91.81 212 SER A N 1
ATOM 1642 C CA . SER A 1 212 ? 16.704 0.455 10.850 1.00 91.81 212 SER A CA 1
ATOM 1643 C C . SER A 1 212 ? 16.047 -0.872 10.444 1.00 91.81 212 SER A C 1
ATOM 1645 O O . SER A 1 212 ? 15.577 -1.611 11.306 1.00 91.81 212 SER A O 1
ATOM 1647 N N . ARG A 1 213 ? 15.961 -1.140 9.137 1.00 92.50 213 ARG A N 1
ATOM 1648 C CA . ARG A 1 213 ? 15.323 -2.317 8.535 1.00 92.50 213 ARG A CA 1
ATOM 1649 C C . ARG A 1 213 ? 16.329 -3.223 7.824 1.00 92.50 213 ARG A C 1
ATOM 1651 O O . ARG A 1 213 ? 15.907 -4.103 7.086 1.00 92.50 213 ARG A O 1
ATOM 1658 N N . ASP A 1 214 ? 17.627 -2.995 8.034 1.00 94.62 214 ASP A N 1
ATOM 1659 C CA . ASP A 1 214 ? 18.721 -3.695 7.348 1.00 94.62 214 ASP A CA 1
ATOM 1660 C C . ASP A 1 214 ? 18.658 -3.569 5.809 1.00 94.62 214 ASP A C 1
ATOM 1662 O O . ASP A 1 214 ? 19.102 -4.444 5.062 1.00 94.62 214 ASP A O 1
ATOM 1666 N N . GLU A 1 215 ? 18.126 -2.442 5.329 1.00 96.00 215 GLU A N 1
ATOM 1667 C CA . GLU A 1 215 ? 17.962 -2.115 3.914 1.00 96.00 215 GLU A CA 1
ATOM 1668 C C . GLU A 1 215 ? 19.008 -1.103 3.438 1.00 96.00 215 GLU A C 1
ATOM 1670 O O . GLU A 1 215 ? 19.545 -0.305 4.209 1.00 96.00 215 GLU A O 1
ATOM 1675 N N . VAL A 1 216 ? 19.278 -1.092 2.129 1.00 96.38 216 VAL A N 1
ATOM 1676 C CA . VAL A 1 216 ? 20.268 -0.190 1.521 1.00 96.38 216 VAL A CA 1
ATOM 1677 C C . VAL A 1 216 ? 19.568 0.903 0.723 1.00 96.38 216 VAL A C 1
ATOM 1679 O O . VAL A 1 216 ? 18.838 0.628 -0.229 1.00 96.38 216 VAL A O 1
ATOM 1682 N N . TYR A 1 217 ? 19.839 2.162 1.072 1.00 97.00 217 TYR A N 1
ATOM 1683 C CA . TYR A 1 217 ? 19.321 3.312 0.332 1.00 97.00 217 TYR A CA 1
ATOM 1684 C C . TYR A 1 217 ? 19.736 3.278 -1.150 1.00 97.00 217 TYR A C 1
ATOM 1686 O O . TYR A 1 217 ? 20.893 3.019 -1.483 1.00 97.00 217 TYR A O 1
ATOM 1694 N N . GLY A 1 218 ? 18.794 3.581 -2.040 1.00 96.12 218 GLY A N 1
ATOM 1695 C CA . GLY A 1 218 ? 18.937 3.547 -3.492 1.00 96.12 218 GLY A CA 1
ATOM 1696 C C . GLY A 1 218 ? 18.916 2.141 -4.091 1.00 96.12 218 GLY A C 1
ATOM 1697 O O . GLY A 1 218 ? 19.125 2.011 -5.293 1.00 96.12 218 GLY A O 1
ATOM 1698 N N . THR A 1 219 ? 18.686 1.098 -3.287 1.00 96.00 219 THR A N 1
ATOM 1699 C CA . THR A 1 219 ? 18.648 -0.293 -3.752 1.00 96.00 219 THR A CA 1
ATOM 1700 C C . THR A 1 219 ? 17.227 -0.835 -3.716 1.00 96.00 219 THR A C 1
ATOM 1702 O O . THR A 1 219 ? 16.506 -0.677 -2.733 1.00 96.00 219 THR A O 1
ATOM 1705 N N . GLU A 1 220 ? 16.841 -1.495 -4.801 1.00 95.56 220 GLU A N 1
ATOM 1706 C CA . GLU A 1 220 ? 15.577 -2.216 -4.916 1.00 95.56 220 GLU A CA 1
ATOM 1707 C C . GLU A 1 220 ? 15.732 -3.613 -4.320 1.00 95.56 220 GLU A C 1
ATOM 1709 O O . GLU A 1 220 ? 16.735 -4.302 -4.545 1.00 95.56 220 GLU A O 1
ATOM 1714 N N . LYS A 1 221 ? 14.742 -4.036 -3.541 1.00 97.12 221 LYS A N 1
ATOM 1715 C CA . LYS A 1 221 ? 14.762 -5.305 -2.819 1.00 97.12 221 LYS A CA 1
ATOM 1716 C C . LYS A 1 221 ? 13.468 -6.046 -3.055 1.00 97.12 221 LYS A C 1
ATOM 1718 O O . LYS A 1 221 ? 12.386 -5.482 -2.921 1.00 97.12 221 LYS A O 1
ATOM 1723 N N . ILE A 1 222 ? 13.608 -7.313 -3.421 1.00 97.19 222 ILE A N 1
ATOM 1724 C CA . ILE A 1 222 ? 12.489 -8.210 -3.657 1.00 97.19 222 ILE A CA 1
ATOM 1725 C C . ILE A 1 222 ? 12.572 -9.343 -2.642 1.00 97.19 222 ILE A C 1
ATOM 1727 O O . ILE A 1 222 ? 13.607 -10.000 -2.529 1.00 97.19 222 ILE A O 1
ATOM 1731 N N . TYR A 1 223 ? 11.471 -9.549 -1.936 1.00 95.62 223 TYR A N 1
ATOM 1732 C CA . TYR A 1 223 ? 11.243 -10.635 -0.997 1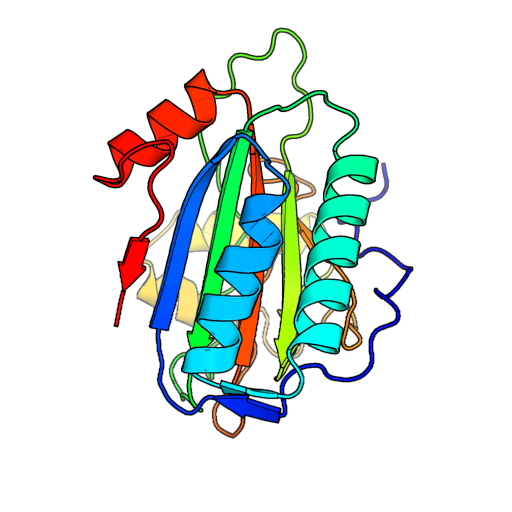.00 95.62 223 TYR A CA 1
ATOM 1733 C C . TYR A 1 223 ? 10.232 -11.591 -1.618 1.00 95.62 223 TYR A C 1
ATOM 1735 O O . TYR A 1 223 ? 9.218 -11.133 -2.148 1.00 95.62 223 TYR A O 1
ATOM 1743 N N . GLU A 1 224 ? 10.524 -12.886 -1.583 1.00 89.06 224 GLU A N 1
ATOM 1744 C CA . GLU A 1 224 ? 9.680 -13.965 -2.115 1.00 89.06 224 GLU A CA 1
ATOM 1745 C C . GLU A 1 224 ? 9.428 -15.010 -1.032 1.00 89.06 224 GLU A C 1
ATOM 1747 O O . GLU A 1 224 ? 10.324 -15.181 -0.170 1.00 89.06 224 GLU A O 1
#

Radius of gyration: 17.14 Å; chains: 1; bounding box: 41×39×47 Å